Protein AF-A0A6C0LFZ0-F1 (afdb_monomer)

Mean predicted aligned error: 19.9 Å

Secondary structure (DSSP, 8-state):
--HHHHHHHHHHHHHHHHHHHHHHHHHHHHTHHHHTT-TTTGGGHHHH-TT--HHHHHHHHHHHHHHHHHHHHHHHHHHHHHHHHHHHHHHHHHHHHHHHHHHHHHHHHHHHHHHHHHHHHHHHHHHHHHHHHHHHHHHHHHHHHHHHHHHHHHHHHHHHHHHHHHHHHHHHHHHHHHHHHHHHHTTSHHHHHHHHHHHHHHHT-

pLDDT: mean 79.49, std 7.37, range [48.22, 92.75]

Solvent-accessible surface area (backbone atoms only — not comparable to full-atom values): 11151 Å² total; per-residue (Å²): 130,65,66,62,59,51,51,54,50,52,51,51,52,54,51,52,52,48,54,53,49,62,68,47,42,63,59,49,51,76,44,33,90,78,47,52,73,37,79,88,51,28,79,47,32,40,78,65,38,83,90,40,46,35,65,59,45,49,52,51,41,53,51,52,55,48,47,55,55,52,49,55,51,51,50,54,53,50,53,56,50,48,53,52,53,50,55,50,48,65,54,49,50,57,53,51,52,50,52,49,49,55,50,49,53,53,50,49,52,52,50,49,50,53,57,51,51,53,61,53,50,53,60,53,51,55,51,52,51,51,53,52,51,51,53,50,50,53,53,49,49,51,51,54,48,52,53,52,52,54,53,51,52,52,53,51,54,48,51,52,53,51,53,50,50,55,52,48,53,51,52,52,52,53,52,55,54,47,54,55,50,52,64,61,19,73,81,37,78,80,52,42,62,56,52,57,53,54,51,57,61,60,74,75,110

Foldseek 3Di:
DVVVVVVVVVVVVVVVVVVVCVVCLVVCLVVVVVCLLPPVCLCVCCVSDVVDHSVRSNVVNVVVVVCVVVVVVVVVVVVVVVVVVVVVVVVVVVVVVVVVVVVVVVVVVVVCCVVVVVVVVVVVVVVVVVVVVVVVVVVVVVVVVVVVVVVVVVVVVVVVVVVVVVVVVVLVVVVVVLVVQCVVCVVPVVSNVVSVVVVVVSVVD

Structure (mmCIF, N/CA/C/O backbone):
data_AF-A0A6C0LFZ0-F1
#
_entry.id   AF-A0A6C0LFZ0-F1
#
loop_
_atom_site.group_PDB
_atom_site.id
_atom_site.type_symbol
_atom_site.label_atom_id
_atom_site.label_alt_id
_atom_site.label_comp_id
_atom_site.label_asym_id
_atom_site.label_entity_id
_atom_site.label_seq_id
_atom_site.pdbx_PDB_ins_code
_atom_site.Cartn_x
_atom_site.Cartn_y
_atom_site.Cartn_z
_atom_site.occupancy
_atom_site.B_iso_or_equiv
_atom_site.auth_seq_id
_atom_site.auth_comp_id
_atom_site.auth_asym_id
_atom_site.auth_atom_id
_atom_site.pdbx_PDB_model_num
ATOM 1 N N . MET A 1 1 ? 70.108 10.365 -100.003 1.00 57.88 1 MET A N 1
ATOM 2 C CA . MET A 1 1 ? 69.052 9.334 -100.105 1.00 57.88 1 MET A CA 1
ATOM 3 C C . MET A 1 1 ? 68.584 8.717 -98.758 1.00 57.88 1 MET A C 1
ATOM 5 O O . MET A 1 1 ? 68.143 7.580 -98.790 1.00 57.88 1 MET A O 1
ATOM 9 N N . PRO A 1 2 ? 68.577 9.398 -97.585 1.00 66.06 2 PRO A N 1
ATOM 10 C CA . PRO A 1 2 ? 67.958 8.828 -96.369 1.00 66.06 2 PRO A CA 1
ATOM 11 C C . PRO A 1 2 ? 66.456 9.154 -96.224 1.00 66.06 2 PRO A C 1
ATOM 13 O O . PRO A 1 2 ? 65.698 8.365 -95.671 1.00 66.06 2 PRO A O 1
ATOM 16 N N . TYR A 1 3 ? 65.999 10.285 -96.771 1.00 70.75 3 TYR A N 1
ATOM 17 C CA . TYR A 1 3 ? 64.620 10.764 -96.602 1.00 70.75 3 TYR A CA 1
ATOM 18 C C . TYR A 1 3 ? 63.564 9.911 -97.315 1.00 70.75 3 TYR A C 1
ATOM 20 O O . TYR A 1 3 ? 62.445 9.797 -96.827 1.00 70.75 3 TYR A O 1
ATOM 28 N N . ILE A 1 4 ? 63.920 9.271 -98.434 1.00 78.00 4 ILE A N 1
ATOM 29 C CA . ILE A 1 4 ? 63.000 8.391 -99.173 1.00 78.00 4 ILE A CA 1
ATOM 30 C C . ILE A 1 4 ? 62.741 7.113 -98.370 1.00 78.00 4 ILE A C 1
ATOM 32 O O . ILE A 1 4 ? 61.591 6.722 -98.220 1.00 78.00 4 ILE A O 1
ATOM 36 N N . PHE A 1 5 ? 63.786 6.519 -97.783 1.00 78.06 5 PHE A N 1
ATOM 37 C CA . PHE A 1 5 ? 63.669 5.294 -96.987 1.00 78.06 5 PHE A CA 1
ATOM 38 C C . PHE A 1 5 ? 62.879 5.524 -95.689 1.00 78.06 5 PHE A C 1
ATOM 40 O O . PHE A 1 5 ? 62.002 4.736 -95.334 1.00 78.06 5 PHE A O 1
ATOM 47 N N . ILE A 1 6 ? 63.132 6.654 -95.019 1.00 80.81 6 ILE A N 1
ATOM 48 C CA . ILE A 1 6 ? 62.377 7.078 -93.832 1.00 80.81 6 ILE A CA 1
ATOM 49 C C . ILE A 1 6 ? 60.914 7.371 -94.199 1.00 80.81 6 ILE A C 1
ATOM 51 O O . ILE A 1 6 ? 60.009 6.932 -93.494 1.00 80.81 6 ILE A O 1
ATOM 55 N N . GLY A 1 7 ? 60.665 8.047 -95.325 1.00 83.50 7 GLY A N 1
ATOM 56 C CA . GLY A 1 7 ? 59.314 8.339 -95.807 1.00 83.50 7 GLY A CA 1
ATOM 57 C C . GLY A 1 7 ? 58.512 7.079 -96.133 1.00 83.50 7 GLY A C 1
ATOM 58 O O . GLY A 1 7 ? 57.370 6.949 -95.695 1.00 83.50 7 GLY A O 1
ATOM 59 N N . THR A 1 8 ? 59.114 6.108 -96.827 1.00 81.50 8 THR A N 1
ATOM 60 C CA . THR A 1 8 ? 58.457 4.827 -97.131 1.00 81.50 8 THR A CA 1
ATOM 61 C C . THR A 1 8 ? 58.196 3.996 -95.880 1.00 81.50 8 THR A C 1
ATOM 63 O O . THR A 1 8 ? 57.155 3.354 -95.784 1.00 81.50 8 THR A O 1
ATOM 66 N N . PHE A 1 9 ? 59.093 4.038 -94.891 1.00 85.06 9 PHE A N 1
ATOM 67 C CA . PHE A 1 9 ? 58.910 3.330 -93.624 1.00 85.06 9 PHE A CA 1
ATOM 68 C C . PHE A 1 9 ? 57.791 3.945 -92.771 1.00 85.06 9 PHE A C 1
ATOM 70 O O . PHE A 1 9 ? 56.958 3.218 -92.233 1.00 85.06 9 PHE A O 1
ATOM 77 N N . LEU A 1 10 ? 57.711 5.278 -92.702 1.00 85.25 10 LEU A N 1
ATOM 78 C CA . LEU A 1 10 ? 56.623 5.979 -92.013 1.00 85.25 10 LEU A CA 1
ATOM 79 C C . LEU A 1 10 ? 55.270 5.765 -92.705 1.00 85.25 10 LEU A C 1
ATOM 81 O O . LEU A 1 10 ? 54.260 5.568 -92.028 1.00 85.25 10 LEU A O 1
ATOM 85 N N . LEU A 1 11 ? 55.236 5.736 -94.039 1.00 84.75 11 LEU A N 1
ATOM 86 C CA . LEU A 1 11 ? 54.028 5.392 -94.796 1.00 84.75 11 LEU A CA 1
ATOM 87 C C . LEU A 1 11 ? 53.599 3.938 -94.557 1.00 84.75 11 LEU A C 1
ATOM 89 O O . LEU A 1 11 ? 52.419 3.674 -94.338 1.00 84.75 11 LEU A O 1
ATOM 93 N N . ALA A 1 12 ? 54.547 2.998 -94.518 1.00 83.00 12 ALA A N 1
ATOM 94 C CA . ALA A 1 12 ? 54.251 1.605 -94.197 1.00 83.00 12 ALA A CA 1
ATOM 95 C C . ALA A 1 12 ? 53.680 1.469 -92.775 1.00 83.00 12 ALA A C 1
ATOM 97 O O . ALA A 1 12 ? 52.614 0.881 -92.600 1.00 83.00 12 ALA A O 1
ATOM 98 N N . LEU A 1 13 ? 54.315 2.086 -91.773 1.00 84.06 13 LEU A N 1
ATOM 99 C CA . LEU A 1 13 ? 53.830 2.096 -90.389 1.00 84.06 13 LEU A CA 1
ATOM 100 C C . LEU A 1 13 ? 52.424 2.691 -90.272 1.00 84.06 13 LEU A C 1
ATOM 102 O O . LEU A 1 13 ? 51.538 2.061 -89.699 1.00 84.06 13 LEU A O 1
ATOM 106 N N . THR A 1 14 ? 52.196 3.873 -90.844 1.00 80.31 14 THR A N 1
ATOM 107 C CA . THR A 1 14 ? 50.884 4.536 -90.780 1.00 80.31 14 THR A CA 1
ATOM 108 C C . THR A 1 14 ? 49.795 3.724 -91.478 1.00 80.31 14 THR A C 1
ATOM 110 O O . THR A 1 14 ? 48.689 3.632 -90.950 1.00 80.31 14 THR A O 1
ATOM 113 N N . SER A 1 15 ? 50.106 3.058 -92.594 1.00 77.94 15 SER A N 1
ATOM 114 C CA . SER A 1 15 ? 49.152 2.180 -93.280 1.00 77.94 15 SER A CA 1
ATOM 115 C C . SER A 1 15 ? 48.769 0.950 -92.446 1.00 77.94 15 SER A C 1
ATOM 117 O O . SER A 1 15 ? 47.587 0.637 -92.325 1.00 77.94 15 SER A O 1
ATOM 119 N N . VAL A 1 16 ? 49.731 0.294 -91.789 1.00 80.88 16 VAL A N 1
ATOM 120 C CA . VAL A 1 16 ? 49.470 -0.880 -90.937 1.00 80.88 16 VAL A CA 1
ATOM 121 C C . VAL A 1 16 ? 48.633 -0.495 -89.716 1.00 80.88 16 VAL A C 1
ATOM 123 O O . VAL A 1 16 ? 47.652 -1.173 -89.405 1.00 80.88 16 VAL A O 1
ATOM 126 N N . PHE A 1 17 ? 48.961 0.622 -89.060 1.00 78.12 17 PHE A N 1
ATOM 127 C CA . PHE A 1 17 ? 48.157 1.146 -87.954 1.00 78.12 17 PHE A CA 1
ATOM 128 C C . PHE A 1 17 ? 46.741 1.523 -88.397 1.00 78.12 17 PHE A C 1
ATOM 130 O O . PHE A 1 17 ? 45.784 1.227 -87.683 1.00 78.12 17 PHE A O 1
ATOM 137 N N . TYR A 1 18 ? 46.590 2.114 -89.585 1.00 77.19 18 TYR A N 1
ATOM 138 C CA . TYR A 1 18 ? 45.284 2.452 -90.143 1.00 77.19 18 TYR A CA 1
ATOM 139 C C . TYR A 1 18 ? 44.408 1.207 -90.334 1.00 77.19 18 TYR A C 1
ATOM 141 O O . TYR A 1 18 ? 43.283 1.172 -89.838 1.00 77.19 18 TYR A O 1
ATOM 149 N N . PHE A 1 19 ? 44.928 0.148 -90.963 1.00 78.31 19 PHE A N 1
ATOM 150 C CA . PHE A 1 19 ? 44.166 -1.091 -91.155 1.00 78.31 19 PHE A CA 1
ATOM 151 C C . PHE A 1 19 ? 43.834 -1.798 -89.837 1.00 78.31 19 PHE A C 1
ATOM 153 O O . PHE A 1 19 ? 42.723 -2.303 -89.687 1.00 78.31 19 PHE A O 1
ATOM 160 N N . TYR A 1 20 ? 44.748 -1.793 -88.863 1.00 79.38 20 TYR A N 1
ATOM 161 C CA . TYR A 1 20 ? 44.501 -2.378 -87.543 1.00 79.38 20 TYR A CA 1
ATOM 162 C C . TYR A 1 20 ? 43.379 -1.652 -86.785 1.00 79.38 20 TYR A C 1
ATOM 164 O O . TYR A 1 20 ? 42.486 -2.290 -86.223 1.00 79.38 20 TYR A O 1
ATOM 172 N N . ILE A 1 21 ? 43.388 -0.316 -86.807 1.00 73.81 21 ILE A N 1
ATOM 173 C CA . ILE A 1 21 ? 42.350 0.500 -86.171 1.00 73.81 21 ILE A CA 1
ATOM 174 C C . ILE A 1 21 ? 41.005 0.275 -86.859 1.00 73.81 21 ILE A C 1
ATOM 176 O O . ILE A 1 21 ? 40.023 0.015 -86.173 1.00 73.81 21 ILE A O 1
ATOM 180 N N . VAL A 1 22 ? 40.954 0.313 -88.195 1.00 73.50 22 VAL A N 1
ATOM 181 C CA . VAL A 1 22 ? 39.711 0.120 -88.960 1.00 73.50 22 VAL A CA 1
ATOM 182 C C . VAL A 1 22 ? 39.130 -1.284 -88.750 1.00 73.50 22 VAL A C 1
ATOM 184 O O . VAL A 1 22 ? 37.916 -1.415 -88.598 1.00 73.50 22 VAL A O 1
ATOM 187 N N . ALA A 1 23 ? 39.971 -2.319 -88.662 1.00 77.50 23 ALA A N 1
ATOM 188 C CA . ALA A 1 23 ? 39.530 -3.693 -88.414 1.00 77.50 23 ALA A CA 1
ATOM 189 C C . ALA A 1 23 ? 38.908 -3.882 -87.017 1.00 77.50 23 ALA A C 1
ATOM 191 O O . ALA A 1 23 ? 37.893 -4.565 -86.883 1.00 77.50 23 ALA A O 1
ATOM 192 N N . ASN A 1 24 ? 39.468 -3.244 -85.982 1.00 78.62 24 ASN A N 1
ATOM 193 C CA . ASN A 1 24 ? 38.960 -3.351 -84.609 1.00 78.62 24 ASN A CA 1
ATOM 194 C C . ASN A 1 24 ? 37.914 -2.288 -84.240 1.00 78.62 24 ASN A C 1
ATOM 196 O O . ASN A 1 24 ? 37.241 -2.431 -83.214 1.00 78.62 24 ASN A O 1
ATOM 200 N N . LEU A 1 25 ? 37.727 -1.255 -85.068 1.00 78.31 25 LEU A N 1
ATOM 201 C CA . LEU A 1 25 ? 36.810 -0.148 -84.789 1.00 78.31 25 LEU A CA 1
ATOM 202 C C . LEU A 1 25 ? 35.371 -0.632 -84.577 1.00 78.31 25 LEU A C 1
ATOM 204 O O . LEU A 1 25 ? 34.673 -0.123 -83.706 1.00 78.31 25 LEU A O 1
ATOM 208 N N . GLY A 1 26 ? 34.938 -1.638 -85.344 1.00 77.94 26 GLY A N 1
ATOM 209 C CA . GLY A 1 26 ? 33.594 -2.209 -85.229 1.00 77.94 26 GLY A CA 1
ATOM 210 C C . GLY A 1 26 ? 33.326 -2.828 -83.854 1.00 77.94 26 GLY A C 1
ATOM 211 O O . GLY A 1 26 ? 32.261 -2.615 -83.281 1.00 77.94 26 GLY A O 1
ATOM 212 N N . ASN A 1 27 ? 34.306 -3.533 -83.280 1.00 82.38 27 ASN A N 1
ATOM 213 C CA . ASN A 1 27 ? 34.183 -4.119 -81.942 1.00 82.38 27 ASN A CA 1
ATOM 214 C C . ASN A 1 27 ? 34.172 -3.028 -80.859 1.00 82.38 27 ASN A C 1
ATOM 216 O O . ASN A 1 27 ? 33.307 -3.025 -79.983 1.00 82.38 27 ASN A O 1
ATOM 220 N N . ILE A 1 28 ? 35.075 -2.050 -80.976 1.00 82.31 28 ILE A N 1
ATOM 221 C CA . ILE A 1 28 ? 35.181 -0.934 -80.027 1.00 82.31 28 ILE A CA 1
ATOM 222 C C . ILE A 1 28 ? 33.905 -0.086 -80.030 1.00 82.31 28 ILE A C 1
ATOM 224 O O . ILE A 1 28 ? 33.435 0.303 -78.964 1.00 82.31 28 ILE A O 1
ATOM 228 N N . LYS A 1 29 ? 33.311 0.158 -81.202 1.00 81.12 29 LYS A N 1
ATOM 229 C CA . LYS A 1 29 ? 32.055 0.903 -81.336 1.00 81.12 29 LYS A CA 1
ATOM 230 C C . LYS A 1 29 ? 30.873 0.158 -80.712 1.00 81.12 29 LYS A C 1
ATOM 232 O O . LYS A 1 29 ? 30.071 0.770 -80.014 1.00 81.12 29 LYS A O 1
ATOM 237 N N . ASN A 1 30 ? 30.792 -1.159 -80.908 1.00 84.00 30 ASN A N 1
ATOM 238 C CA . ASN A 1 30 ? 29.727 -1.981 -80.326 1.00 84.00 30 ASN A CA 1
ATOM 239 C C . ASN A 1 30 ? 29.828 -2.079 -78.793 1.00 84.00 30 ASN A C 1
ATOM 241 O O . ASN A 1 30 ? 28.805 -2.127 -78.117 1.00 84.00 30 ASN A O 1
ATOM 245 N N . ASN A 1 31 ? 31.047 -2.058 -78.243 1.00 85.69 31 ASN A N 1
ATOM 246 C CA . ASN A 1 31 ? 31.318 -2.141 -76.803 1.00 85.69 31 ASN A CA 1
ATOM 247 C C . ASN A 1 31 ? 31.862 -0.822 -76.225 1.00 85.69 31 ASN A C 1
ATOM 249 O O . ASN A 1 31 ? 32.683 -0.820 -75.302 1.00 85.69 31 ASN A O 1
ATOM 253 N N . TRP A 1 32 ? 31.415 0.318 -76.761 1.00 82.62 32 TRP A N 1
ATOM 254 C CA . TRP A 1 32 ? 31.985 1.622 -76.411 1.00 82.62 32 TRP A CA 1
ATOM 255 C C . TRP A 1 32 ? 31.838 1.956 -74.921 1.00 82.62 32 TRP A C 1
ATOM 257 O O . TRP A 1 32 ? 32.755 2.497 -74.308 1.00 82.62 32 TRP A O 1
ATOM 267 N N . SER A 1 33 ? 30.738 1.540 -74.288 1.00 82.31 33 SER A N 1
ATOM 268 C CA . SER A 1 33 ? 30.491 1.739 -72.853 1.00 82.31 33 SER A CA 1
ATOM 269 C C . SER A 1 33 ? 31.572 1.140 -71.942 1.00 82.31 33 SER A C 1
ATOM 271 O O . SER A 1 33 ? 31.825 1.692 -70.868 1.00 82.31 33 SER A O 1
ATOM 273 N N . LEU A 1 34 ? 32.223 0.054 -72.371 1.00 83.56 34 LEU A N 1
ATOM 274 C CA . LEU A 1 34 ? 33.298 -0.616 -71.638 1.00 83.56 34 LEU A CA 1
ATOM 275 C C . LEU A 1 34 ? 34.660 0.048 -71.889 1.00 83.56 34 LEU A C 1
ATOM 277 O O . LEU A 1 34 ? 35.488 0.141 -70.986 1.00 83.56 34 LEU A O 1
ATOM 281 N N . HIS A 1 35 ? 34.894 0.530 -73.110 1.00 83.50 35 HIS A N 1
ATOM 282 C CA . HIS A 1 35 ? 36.193 1.060 -73.536 1.00 83.50 35 HIS A CA 1
ATOM 283 C C . HIS A 1 35 ? 36.316 2.588 -73.460 1.00 83.50 35 HIS A C 1
ATOM 285 O O . HIS A 1 35 ? 37.422 3.108 -73.594 1.00 83.50 35 HIS A O 1
ATOM 291 N N . ARG A 1 36 ? 35.226 3.309 -73.176 1.00 80.75 36 ARG A N 1
ATOM 292 C CA . ARG A 1 36 ? 35.177 4.781 -73.109 1.00 80.75 36 ARG A CA 1
ATOM 293 C C . ARG A 1 36 ? 36.158 5.421 -72.124 1.00 80.75 36 ARG A C 1
ATOM 295 O O . ARG A 1 36 ? 36.583 6.548 -72.357 1.00 80.75 36 ARG A O 1
ATOM 302 N N . CYS A 1 37 ? 36.527 4.719 -71.049 1.00 83.44 37 CYS A N 1
ATOM 303 C CA . CYS A 1 37 ? 37.480 5.211 -70.048 1.00 83.44 37 CYS A CA 1
ATOM 304 C C . CYS A 1 37 ? 38.911 4.687 -70.256 1.00 83.44 37 CYS A C 1
ATOM 306 O O . CYS A 1 37 ? 39.771 4.902 -69.407 1.00 83.44 37 CYS A O 1
ATOM 308 N N . ASN A 1 38 ? 39.190 4.013 -71.378 1.00 84.19 38 ASN A N 1
ATOM 309 C CA . ASN A 1 38 ? 40.544 3.606 -71.736 1.00 84.19 38 ASN A CA 1
ATOM 310 C C . ASN A 1 38 ? 41.306 4.801 -72.355 1.00 84.19 38 ASN A C 1
ATOM 312 O O . ASN A 1 38 ? 40.857 5.335 -73.376 1.00 84.19 38 ASN A O 1
ATOM 316 N N . PRO A 1 39 ? 42.467 5.203 -71.803 1.00 80.38 39 PRO A N 1
ATOM 317 C CA . PRO A 1 39 ? 43.213 6.383 -72.253 1.00 80.38 39 PRO A CA 1
ATOM 318 C C . PRO A 1 39 ? 43.668 6.321 -73.718 1.00 80.38 39 PRO A C 1
ATOM 320 O O . PRO A 1 39 ? 43.877 7.365 -74.327 1.00 80.38 39 PRO A O 1
ATOM 323 N N . ILE A 1 40 ? 43.791 5.124 -74.307 1.00 81.56 40 ILE A N 1
ATOM 324 C CA . ILE A 1 40 ? 44.239 4.949 -75.699 1.00 81.56 40 ILE A CA 1
ATOM 325 C C . ILE A 1 40 ? 43.172 5.419 -76.703 1.00 81.56 40 ILE A C 1
ATOM 327 O O . ILE A 1 40 ? 43.505 5.991 -77.738 1.00 81.56 40 ILE A O 1
ATOM 331 N N . TYR A 1 41 ? 41.889 5.204 -76.401 1.00 81.56 41 TYR A N 1
ATOM 332 C CA . TYR A 1 41 ? 40.780 5.484 -77.327 1.00 81.56 41 TYR A CA 1
ATOM 333 C C . TYR A 1 41 ? 40.011 6.761 -76.979 1.00 81.56 41 TYR A C 1
ATOM 335 O O . TYR A 1 41 ? 39.268 7.289 -77.803 1.00 81.56 41 TYR A O 1
ATOM 343 N N . MET A 1 42 ? 40.209 7.281 -75.770 1.00 81.62 42 MET A N 1
ATOM 344 C CA . MET A 1 42 ? 39.520 8.454 -75.242 1.00 81.62 42 MET A CA 1
ATOM 345 C C . MET A 1 42 ? 39.715 9.740 -76.074 1.00 81.62 42 MET A C 1
ATOM 347 O O . MET A 1 42 ? 38.710 10.409 -76.323 1.00 81.62 42 MET A O 1
ATOM 351 N N . PRO A 1 43 ? 40.919 10.082 -76.588 1.00 82.19 43 PRO A N 1
ATOM 352 C CA . PRO A 1 43 ? 41.091 11.254 -77.457 1.00 82.19 43 PRO A CA 1
ATOM 353 C C . PRO A 1 43 ? 40.317 11.145 -78.779 1.00 82.19 43 PRO A C 1
ATOM 355 O O . PRO A 1 43 ? 39.977 12.154 -79.391 1.00 82.19 43 PRO A O 1
ATOM 358 N N . PHE A 1 44 ? 40.010 9.916 -79.200 1.00 82.31 44 PHE A N 1
ATOM 359 C CA . PHE A 1 44 ? 39.304 9.601 -80.439 1.00 82.31 44 PHE A CA 1
ATOM 360 C C . PHE A 1 44 ? 37.818 9.292 -80.213 1.00 82.31 44 PHE A C 1
ATOM 362 O O . PHE A 1 44 ? 37.152 8.802 -81.124 1.00 82.31 44 PHE A O 1
ATOM 369 N N . ALA A 1 45 ? 37.272 9.602 -79.030 1.00 82.19 45 ALA A N 1
ATOM 370 C CA . ALA A 1 45 ? 35.869 9.355 -78.690 1.00 82.19 45 ALA A CA 1
ATOM 371 C C . ALA A 1 45 ? 34.899 9.920 -79.740 1.00 82.19 45 ALA A C 1
ATOM 373 O O . ALA A 1 45 ? 33.987 9.219 -80.162 1.00 82.19 45 ALA A O 1
ATOM 374 N N . SER A 1 46 ? 35.174 11.128 -80.241 1.00 82.50 46 SER A N 1
ATOM 375 C CA . SER A 1 46 ? 34.354 11.799 -81.260 1.00 82.50 46 SER A CA 1
ATOM 376 C C . SER A 1 46 ? 34.354 11.105 -82.630 1.00 82.50 46 SER A C 1
ATOM 378 O O . SER A 1 46 ? 33.438 11.308 -83.422 1.00 82.50 46 SER A O 1
ATOM 380 N N . TRP A 1 47 ? 35.359 10.275 -82.926 1.00 80.31 47 TRP A N 1
ATOM 381 C CA . TRP A 1 47 ? 35.408 9.467 -84.152 1.00 80.31 47 TRP A CA 1
ATOM 382 C C . TRP A 1 47 ? 34.712 8.114 -84.002 1.00 80.31 47 TRP A C 1
ATOM 384 O O . TRP A 1 47 ? 34.271 7.535 -84.994 1.00 80.31 47 TRP A O 1
ATOM 394 N N . ILE A 1 48 ? 34.624 7.599 -82.777 1.00 83.25 48 ILE A N 1
ATOM 395 C CA . ILE A 1 48 ? 34.004 6.305 -82.477 1.00 83.25 48 ILE A CA 1
ATOM 396 C C . ILE A 1 48 ? 32.493 6.483 -82.286 1.00 83.25 48 ILE A C 1
ATOM 398 O O . ILE A 1 48 ? 31.699 5.730 -82.861 1.00 83.25 48 ILE A O 1
ATOM 402 N N . ASP A 1 49 ? 32.106 7.516 -81.538 1.00 80.25 49 ASP A N 1
ATOM 403 C CA . ASP A 1 49 ? 30.726 7.909 -81.287 1.00 80.25 49 ASP A CA 1
ATOM 404 C C . ASP A 1 49 ? 30.520 9.396 -81.646 1.00 80.25 49 ASP A C 1
ATOM 406 O O . ASP A 1 49 ? 31.014 10.279 -80.943 1.00 80.25 49 ASP A O 1
ATOM 410 N N . PRO A 1 50 ? 29.774 9.701 -82.726 1.00 78.44 50 PRO A N 1
ATOM 411 C CA . PRO A 1 50 ? 29.496 11.076 -83.139 1.00 78.44 50 PRO A CA 1
ATOM 412 C C . PRO A 1 50 ? 28.685 11.883 -82.120 1.00 78.44 50 PRO A C 1
ATOM 414 O O . PRO A 1 50 ? 28.593 13.102 -82.251 1.00 78.44 50 PRO A O 1
ATOM 417 N N . SER A 1 51 ? 28.051 11.222 -81.146 1.00 79.00 51 SER A N 1
ATOM 418 C CA . SER A 1 51 ? 27.226 11.880 -80.131 1.00 79.00 51 SER A CA 1
ATOM 419 C C . SER A 1 51 ? 28.031 12.466 -78.965 1.00 79.00 51 SER A C 1
ATOM 421 O O . SER A 1 51 ? 27.485 13.229 -78.169 1.00 79.00 51 SER A O 1
ATOM 423 N N . GLU A 1 52 ? 29.330 12.162 -78.878 1.00 79.88 52 GLU A N 1
ATOM 424 C CA . GLU A 1 52 ? 30.189 12.542 -77.759 1.00 79.88 52 GLU A CA 1
ATOM 425 C C . GLU A 1 52 ? 31.442 13.290 -78.229 1.00 79.88 52 GLU A C 1
ATOM 427 O O . GLU A 1 52 ? 32.091 12.929 -79.210 1.00 79.88 52 GLU A O 1
ATOM 432 N N . THR A 1 53 ? 31.839 14.328 -77.496 1.00 84.69 53 THR A N 1
ATOM 433 C CA . THR A 1 53 ? 33.139 14.984 -77.697 1.00 84.69 53 THR A CA 1
ATOM 434 C C . THR A 1 53 ? 34.208 14.315 -76.830 1.00 84.69 53 THR A C 1
ATOM 436 O O . THR A 1 53 ? 33.903 13.712 -75.798 1.00 84.69 53 THR A O 1
ATOM 439 N N . ALA A 1 54 ? 35.483 14.430 -77.219 1.00 81.50 54 ALA A N 1
ATOM 440 C CA . ALA A 1 54 ? 36.594 13.891 -76.426 1.00 81.50 54 ALA A CA 1
ATOM 441 C C . ALA A 1 54 ? 36.601 14.443 -74.986 1.00 81.50 54 ALA A C 1
ATOM 443 O O . ALA A 1 54 ? 36.790 13.684 -74.036 1.00 81.50 54 ALA A O 1
ATOM 444 N N . ASP A 1 55 ? 36.305 15.736 -74.824 1.00 84.31 55 ASP A N 1
ATOM 445 C CA . ASP A 1 55 ? 36.197 16.391 -73.515 1.00 84.31 55 ASP A CA 1
ATOM 446 C C . ASP A 1 55 ? 34.960 15.927 -72.724 1.00 84.31 55 ASP A C 1
ATOM 448 O O . ASP A 1 55 ? 35.060 15.568 -71.550 1.00 84.31 55 ASP A O 1
ATOM 452 N N . GLY A 1 56 ? 33.796 15.822 -73.378 1.00 83.81 56 GLY A N 1
ATOM 453 C CA . GLY A 1 56 ? 32.568 15.344 -72.736 1.00 83.81 56 GLY A CA 1
ATOM 454 C C . GLY A 1 56 ? 32.690 13.907 -72.220 1.00 83.81 56 GLY A C 1
ATOM 455 O O . GLY A 1 56 ? 32.243 13.594 -71.112 1.00 83.81 56 GLY A O 1
ATOM 456 N N . ASN A 1 57 ? 33.362 13.037 -72.977 1.00 85.06 57 ASN A N 1
ATOM 457 C CA . ASN A 1 57 ? 33.636 11.666 -72.557 1.00 85.06 57 ASN A CA 1
ATOM 458 C C . ASN A 1 57 ? 34.665 11.599 -71.410 1.00 85.06 57 ASN A C 1
ATOM 460 O O . ASN A 1 57 ? 34.481 10.827 -70.466 1.00 85.06 57 ASN A O 1
ATOM 464 N N . PHE A 1 58 ? 35.703 12.444 -71.436 1.00 84.81 58 PHE A N 1
ATOM 465 C CA . PHE A 1 58 ? 36.668 12.554 -70.338 1.00 84.81 58 PHE A CA 1
ATOM 466 C C . PHE A 1 58 ? 35.985 12.959 -69.025 1.00 84.81 58 PHE A C 1
ATOM 468 O O . PHE A 1 58 ? 36.144 12.277 -68.010 1.00 84.81 58 PHE A O 1
ATOM 475 N N . GLN A 1 59 ? 35.143 13.996 -69.050 1.00 84.75 59 GLN A N 1
ATOM 476 C CA . GLN A 1 59 ? 34.389 14.436 -67.873 1.00 84.75 59 GLN A CA 1
ATOM 477 C C . GLN A 1 59 ? 33.447 13.345 -67.347 1.00 84.75 59 GLN A C 1
ATOM 479 O O . GLN A 1 59 ? 33.348 13.141 -66.138 1.00 84.75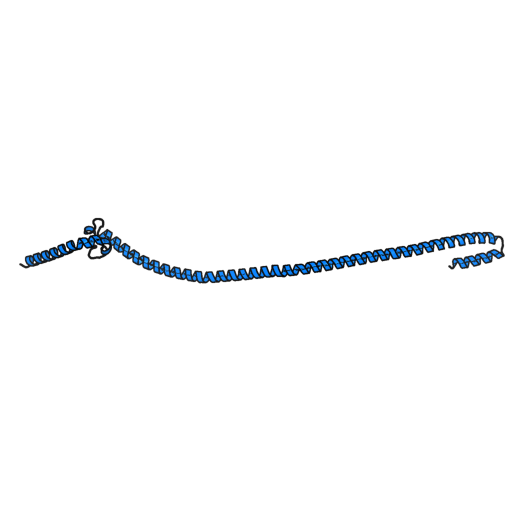 59 GLN A O 1
ATOM 484 N N . LYS A 1 60 ? 32.786 12.588 -68.232 1.00 84.81 60 LYS A N 1
ATOM 485 C CA . LYS A 1 60 ? 31.939 11.447 -67.840 1.00 84.81 60 LYS A CA 1
ATOM 486 C C . LYS A 1 60 ? 32.735 10.358 -67.120 1.00 84.81 60 LYS A C 1
ATOM 488 O O . LYS A 1 60 ? 32.273 9.868 -66.092 1.00 84.81 60 LYS A O 1
ATOM 493 N N . CYS A 1 61 ? 33.923 10.009 -67.607 1.00 83.75 61 CYS A N 1
ATOM 494 C CA . CYS A 1 61 ? 34.790 9.027 -66.951 1.00 83.75 61 CYS A CA 1
ATOM 495 C C . CYS A 1 61 ? 35.333 9.526 -65.607 1.00 83.75 61 CYS A C 1
ATOM 497 O O . CYS A 1 61 ? 35.293 8.786 -64.625 1.00 83.75 61 CYS A O 1
ATOM 499 N N . MET A 1 62 ? 35.742 10.794 -65.526 1.00 82.88 62 MET A N 1
ATOM 500 C CA . MET A 1 62 ? 36.163 11.417 -64.267 1.00 82.88 62 MET A CA 1
ATOM 501 C C . MET A 1 62 ? 35.034 11.442 -63.232 1.00 82.88 62 MET A C 1
ATOM 503 O O . MET A 1 62 ? 35.257 11.132 -62.064 1.00 82.88 62 MET A O 1
ATOM 507 N N . ASN A 1 63 ? 33.803 11.729 -63.658 1.00 82.94 63 ASN A N 1
ATOM 508 C CA . ASN A 1 63 ? 32.630 11.702 -62.785 1.00 82.94 63 ASN A CA 1
ATOM 509 C C . ASN A 1 63 ? 32.272 10.284 -62.314 1.00 82.94 63 ASN A C 1
ATOM 511 O O . ASN A 1 63 ? 31.804 10.124 -61.191 1.00 82.94 63 ASN A O 1
ATOM 515 N N . LEU A 1 64 ? 32.480 9.254 -63.141 1.00 82.75 64 LEU A N 1
ATOM 516 C CA . LEU A 1 64 ? 32.278 7.857 -62.738 1.00 82.75 64 LEU A CA 1
ATOM 517 C C . LEU A 1 64 ? 33.306 7.427 -61.686 1.00 82.75 64 LEU A C 1
ATOM 519 O O . LEU A 1 64 ? 32.916 6.914 -60.645 1.00 82.75 64 LEU A O 1
ATOM 523 N N . MET A 1 65 ? 34.587 7.739 -61.894 1.00 77.62 65 MET A N 1
ATOM 524 C CA . MET A 1 65 ? 35.629 7.485 -60.890 1.00 77.62 65 MET A CA 1
ATOM 525 C C . MET A 1 65 ? 35.400 8.285 -59.598 1.00 77.62 65 MET A C 1
ATOM 527 O O . MET A 1 65 ? 35.611 7.778 -58.498 1.00 77.62 65 MET A O 1
ATOM 531 N N . GLY A 1 66 ? 34.917 9.525 -59.716 1.00 74.94 66 GLY A N 1
ATOM 532 C CA . GLY A 1 66 ? 34.540 10.354 -58.572 1.00 74.94 66 GLY A CA 1
ATOM 533 C C . GLY A 1 66 ? 33.374 9.772 -57.769 1.00 74.94 66 GLY A C 1
ATOM 534 O O . GLY A 1 66 ? 33.385 9.847 -56.542 1.00 74.94 66 GLY A O 1
ATOM 535 N N . LYS A 1 67 ? 32.393 9.144 -58.431 1.00 76.50 67 LYS A N 1
ATOM 536 C CA . LYS A 1 67 ? 31.286 8.451 -57.754 1.00 76.50 67 LYS A CA 1
ATOM 537 C C . LYS A 1 67 ? 31.767 7.259 -56.940 1.00 76.50 67 LYS A C 1
ATOM 539 O O . LYS A 1 67 ? 31.308 7.112 -55.815 1.00 76.50 67 LYS A O 1
ATOM 544 N N . ASP A 1 68 ? 32.701 6.467 -57.454 1.00 74.75 68 ASP A N 1
ATOM 545 C CA . ASP A 1 68 ? 33.231 5.310 -56.722 1.00 74.75 68 ASP A CA 1
ATOM 546 C C . ASP A 1 68 ? 34.017 5.744 -55.474 1.00 74.75 68 ASP A C 1
ATOM 548 O O . ASP A 1 68 ? 33.866 5.160 -54.399 1.00 74.75 68 ASP A O 1
ATOM 552 N N . LEU A 1 69 ? 34.788 6.833 -55.580 1.00 71.19 69 LEU A N 1
ATOM 553 C CA . LEU A 1 69 ? 35.505 7.414 -54.443 1.00 71.19 69 LEU A CA 1
ATOM 554 C C . LEU A 1 69 ? 34.544 7.945 -53.371 1.00 71.19 69 LEU A C 1
ATOM 556 O O . LEU A 1 69 ? 34.714 7.666 -52.184 1.00 71.19 69 LEU A O 1
ATOM 560 N N . VAL A 1 70 ? 33.523 8.701 -53.781 1.00 73.31 70 VAL A N 1
ATOM 561 C CA . VAL A 1 70 ? 32.522 9.250 -52.857 1.00 73.31 70 VAL A CA 1
ATOM 562 C C . VAL A 1 70 ? 31.678 8.132 -52.245 1.00 73.31 70 VAL A C 1
ATOM 564 O O . VAL A 1 70 ? 31.456 8.167 -51.040 1.00 73.31 70 VAL A O 1
ATOM 567 N N . SER A 1 71 ? 31.289 7.119 -53.026 1.00 71.44 71 SER A N 1
ATOM 568 C CA . SER A 1 71 ? 30.544 5.945 -52.550 1.00 71.44 71 SER A CA 1
ATOM 569 C C . SER A 1 71 ? 31.322 5.196 -51.473 1.00 71.44 71 SER A C 1
ATOM 571 O O . SER A 1 71 ? 30.782 4.907 -50.408 1.00 71.44 71 SER A O 1
ATOM 573 N N . SER A 1 72 ? 32.615 4.949 -51.699 1.00 72.19 72 SER A N 1
ATOM 574 C CA . SER A 1 72 ? 33.463 4.260 -50.723 1.00 72.19 72 SER A CA 1
ATOM 575 C C . SER A 1 72 ? 33.602 5.044 -49.413 1.00 72.19 72 SER A C 1
ATOM 577 O O . SER A 1 72 ? 33.607 4.449 -48.334 1.00 72.19 72 SER A O 1
ATOM 579 N N . MET A 1 73 ? 33.664 6.376 -49.483 1.00 68.56 73 MET A N 1
ATOM 580 C CA . MET A 1 73 ? 33.675 7.222 -48.289 1.00 68.56 73 MET A CA 1
ATOM 581 C C . MET A 1 73 ? 32.319 7.207 -47.576 1.00 68.56 73 MET A C 1
ATOM 583 O O . MET A 1 73 ? 32.274 7.039 -46.358 1.00 68.56 73 MET A O 1
ATOM 587 N N . THR A 1 74 ? 31.205 7.339 -48.301 1.00 72.75 74 THR A N 1
ATOM 588 C CA . THR A 1 74 ? 29.862 7.318 -47.702 1.00 72.75 74 THR A CA 1
ATOM 589 C C . THR A 1 74 ? 29.523 5.977 -47.067 1.00 72.75 74 THR A C 1
ATOM 591 O O . THR A 1 74 ? 28.879 5.967 -46.022 1.00 72.75 74 THR A O 1
ATOM 594 N N . ASP A 1 75 ? 30.004 4.866 -47.626 1.00 75.69 75 ASP A N 1
ATOM 595 C CA . ASP A 1 75 ? 29.822 3.532 -47.048 1.00 75.69 75 ASP A CA 1
ATOM 596 C C . ASP A 1 75 ? 30.604 3.380 -45.740 1.00 75.69 75 ASP A C 1
ATOM 598 O O . ASP A 1 75 ? 30.074 2.870 -44.751 1.00 75.69 75 ASP A O 1
ATOM 602 N N . LEU A 1 76 ? 31.837 3.900 -45.690 1.00 73.75 76 LEU A N 1
ATOM 603 C CA . LEU A 1 76 ? 32.634 3.923 -44.464 1.00 73.75 76 LEU A CA 1
ATOM 604 C C . LEU A 1 76 ? 31.942 4.752 -43.371 1.00 73.75 76 LEU A C 1
ATOM 606 O O . LEU A 1 76 ? 31.821 4.296 -42.235 1.00 73.75 76 LEU A O 1
ATOM 610 N N . PHE A 1 77 ? 31.438 5.942 -43.705 1.00 70.25 77 PHE A N 1
ATOM 611 C CA . PHE A 1 77 ? 30.682 6.771 -42.760 1.00 70.25 77 PHE A CA 1
ATOM 612 C C . PHE A 1 77 ? 29.358 6.118 -42.339 1.00 70.25 77 PHE A C 1
ATOM 614 O O . PHE A 1 77 ? 29.013 6.145 -41.158 1.00 70.25 77 PHE A O 1
ATOM 621 N N . GLY A 1 78 ? 28.643 5.484 -43.269 1.00 74.06 78 GLY A N 1
ATOM 622 C CA . GLY A 1 78 ? 27.405 4.757 -42.997 1.00 74.06 78 GLY A CA 1
ATOM 623 C C . GLY A 1 78 ? 27.614 3.593 -42.030 1.00 74.06 78 GLY A C 1
ATOM 624 O O . GLY A 1 78 ? 26.841 3.440 -41.084 1.00 74.06 78 GLY A O 1
ATOM 625 N N . ALA A 1 79 ? 28.696 2.829 -42.197 1.00 76.75 79 ALA A N 1
ATOM 626 C CA . ALA A 1 79 ? 29.057 1.731 -41.302 1.00 76.75 79 ALA A CA 1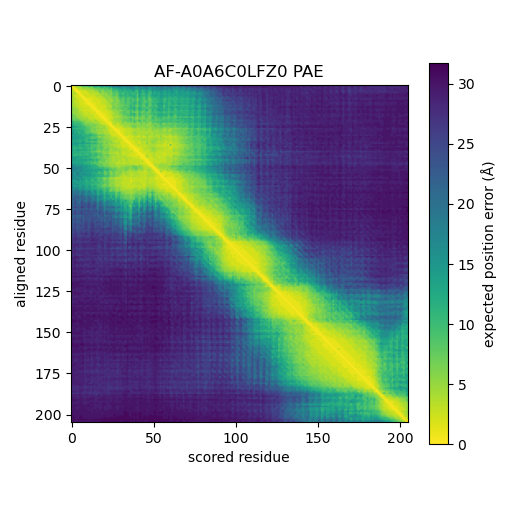
ATOM 627 C C . ALA A 1 79 ? 29.379 2.218 -39.878 1.00 76.75 79 ALA A C 1
ATOM 629 O O . ALA A 1 79 ? 28.915 1.630 -38.903 1.00 76.75 79 ALA A O 1
ATOM 630 N N . GLN A 1 80 ? 30.113 3.326 -39.740 1.00 75.50 80 GLN A N 1
ATOM 631 C CA . GLN A 1 80 ? 30.415 3.910 -38.425 1.00 75.50 80 GLN A CA 1
ATOM 632 C C . GLN A 1 80 ? 29.153 4.437 -37.730 1.00 75.50 80 GLN A C 1
ATOM 634 O O . GLN A 1 80 ? 28.954 4.222 -36.534 1.00 75.50 80 GLN A O 1
ATOM 639 N N . ILE A 1 81 ? 28.256 5.080 -38.481 1.00 76.69 81 ILE A N 1
ATOM 640 C CA . ILE A 1 81 ? 26.968 5.550 -37.961 1.00 76.69 81 ILE A CA 1
ATOM 641 C C . ILE A 1 81 ? 26.094 4.364 -37.529 1.00 76.69 81 ILE A C 1
ATOM 643 O O . ILE A 1 81 ? 25.490 4.415 -36.457 1.00 76.69 81 ILE A O 1
ATOM 647 N N . ALA A 1 82 ? 26.068 3.273 -38.298 1.00 76.69 82 ALA A N 1
ATOM 648 C CA . ALA A 1 82 ? 25.324 2.064 -37.947 1.00 76.69 82 ALA A CA 1
ATOM 649 C C . ALA A 1 82 ? 25.791 1.458 -36.611 1.00 76.69 82 ALA A C 1
ATOM 651 O O . ALA A 1 82 ? 24.953 1.143 -35.766 1.00 76.69 82 ALA A O 1
ATOM 652 N N . LEU A 1 83 ? 27.105 1.392 -36.367 1.00 76.94 83 LEU A N 1
ATOM 653 C CA . LEU A 1 83 ? 27.671 0.914 -35.096 1.00 76.94 83 LEU A CA 1
ATOM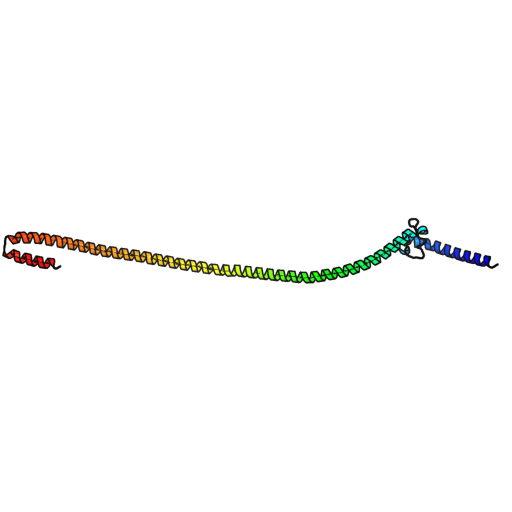 654 C C . LEU A 1 83 ? 27.271 1.794 -33.900 1.00 76.94 83 LEU A C 1
ATOM 656 O O . LEU A 1 83 ? 26.997 1.287 -32.807 1.00 76.94 83 LEU A O 1
ATOM 660 N N . ILE A 1 84 ? 27.187 3.113 -34.096 1.00 71.31 84 ILE A N 1
ATOM 661 C CA . ILE A 1 84 ? 26.712 4.050 -33.066 1.00 71.31 84 ILE A CA 1
ATOM 662 C C . ILE A 1 84 ? 25.228 3.804 -32.760 1.00 71.31 84 ILE A C 1
ATOM 664 O O . ILE A 1 84 ? 24.842 3.743 -31.591 1.00 71.31 84 ILE A O 1
ATOM 668 N N . PHE A 1 85 ? 24.392 3.618 -33.785 1.00 73.44 85 PHE A N 1
ATOM 669 C CA . PHE A 1 85 ? 22.968 3.320 -33.602 1.00 73.44 85 PHE A CA 1
ATOM 670 C C . PHE A 1 85 ? 22.726 1.955 -32.948 1.00 73.44 85 PHE A C 1
ATOM 672 O O . PHE A 1 85 ? 21.837 1.835 -32.103 1.00 73.44 85 PHE A O 1
ATOM 679 N N . GLU A 1 86 ? 23.524 0.943 -33.280 1.00 77.94 86 GLU A N 1
ATOM 680 C CA . GLU A 1 86 ? 23.466 -0.375 -32.648 1.00 77.94 86 GLU A CA 1
ATOM 681 C C . GLU A 1 86 ? 23.850 -0.301 -31.163 1.00 77.94 86 GLU A C 1
ATOM 683 O O . GLU A 1 86 ? 23.141 -0.831 -30.305 1.00 77.94 86 GLU A O 1
ATOM 688 N N . SER A 1 87 ? 24.900 0.456 -30.840 1.00 70.94 87 SER A N 1
ATOM 689 C CA . SER A 1 87 ? 25.321 0.717 -29.458 1.00 70.94 87 SER A CA 1
ATOM 690 C C . SER A 1 87 ? 24.267 1.501 -28.669 1.00 70.94 87 SER A C 1
ATOM 692 O O . SER A 1 87 ? 24.014 1.229 -27.498 1.00 70.94 87 SER A O 1
ATOM 694 N N . LEU A 1 88 ? 23.586 2.455 -29.306 1.00 66.38 88 LEU A N 1
ATOM 695 C CA . LEU A 1 88 ? 22.501 3.198 -28.669 1.00 66.38 88 LEU A CA 1
ATOM 696 C C . LEU A 1 88 ? 21.262 2.312 -28.449 1.00 66.38 88 LEU A C 1
ATOM 698 O O . LEU A 1 88 ? 20.625 2.373 -27.397 1.00 66.38 88 LEU A O 1
ATOM 702 N N . SER A 1 89 ? 20.939 1.442 -29.407 1.00 71.81 89 SER A N 1
ATOM 703 C CA . SER A 1 89 ? 19.867 0.442 -29.308 1.00 71.81 89 SER A CA 1
ATOM 704 C C . SER A 1 89 ? 20.114 -0.558 -28.173 1.00 71.81 89 SER A C 1
ATOM 706 O O . SER A 1 89 ? 19.207 -0.838 -27.378 1.00 71.81 89 SER A O 1
ATOM 708 N N . SER A 1 90 ? 21.353 -1.041 -28.037 1.00 71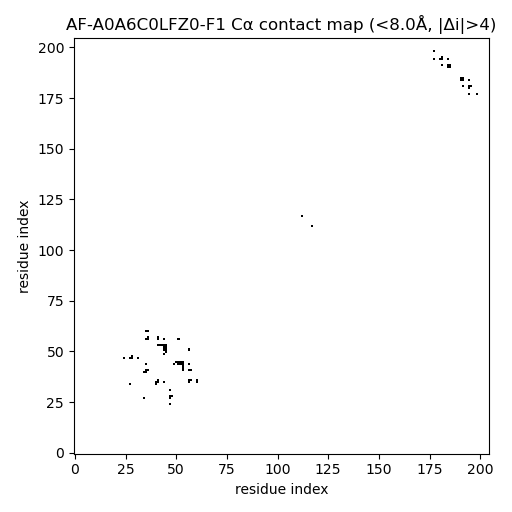.81 90 SER A N 1
ATOM 709 C CA . SER A 1 90 ? 21.749 -1.981 -26.985 1.00 71.81 90 SER A CA 1
ATOM 710 C C . SER A 1 90 ? 21.682 -1.373 -25.580 1.00 71.81 90 SER A C 1
ATOM 712 O O . SER A 1 90 ? 21.483 -2.114 -24.624 1.00 71.81 90 SER A O 1
ATOM 714 N N . ILE A 1 91 ? 21.738 -0.041 -25.447 1.00 67.38 91 ILE A N 1
ATOM 715 C CA . ILE A 1 91 ? 21.512 0.697 -24.189 1.00 67.38 91 ILE A CA 1
ATOM 716 C C . ILE A 1 91 ? 20.015 0.973 -23.951 1.00 67.38 91 ILE A C 1
ATOM 718 O O . ILE A 1 91 ? 19.519 0.888 -22.823 1.00 67.38 91 ILE A O 1
ATOM 722 N N . LEU A 1 92 ? 19.252 1.286 -25.000 1.00 70.44 92 LEU A N 1
ATOM 723 C CA . LEU A 1 92 ? 17.825 1.607 -24.883 1.00 70.44 92 LEU A CA 1
ATOM 724 C C . LEU A 1 92 ? 16.958 0.383 -24.552 1.00 70.44 92 LEU A C 1
ATOM 726 O O . LEU A 1 92 ? 15.964 0.511 -23.830 1.00 70.44 92 LEU A O 1
ATOM 730 N N . ASN A 1 93 ? 17.320 -0.801 -25.046 1.00 76.19 93 ASN A N 1
ATOM 731 C CA . ASN A 1 93 ? 16.615 -2.050 -24.746 1.00 76.19 93 ASN A CA 1
ATOM 732 C C . ASN A 1 93 ? 16.624 -2.437 -23.254 1.00 76.19 93 ASN A C 1
ATOM 734 O O . ASN A 1 93 ? 15.537 -2.639 -22.702 1.00 76.19 93 ASN A O 1
ATOM 738 N N . PRO A 1 94 ? 17.772 -2.491 -22.554 1.00 74.56 94 PRO A N 1
ATOM 739 C CA . PRO A 1 94 ? 17.796 -2.783 -21.126 1.00 74.56 94 PRO A CA 1
ATOM 740 C C . PRO A 1 94 ? 17.080 -1.705 -20.310 1.00 74.56 94 PRO A C 1
ATOM 742 O O . PRO A 1 94 ? 16.423 -2.039 -19.328 1.00 74.56 94 PRO A O 1
ATOM 745 N N . LEU A 1 95 ? 17.086 -0.437 -20.741 1.00 76.12 95 LEU A N 1
ATOM 746 C CA . LEU A 1 95 ? 16.332 0.623 -20.064 1.00 76.12 95 LEU A CA 1
ATOM 747 C C . LEU A 1 95 ? 14.807 0.425 -20.175 1.00 76.12 95 LEU A C 1
ATOM 749 O O . LEU A 1 95 ? 14.077 0.638 -19.204 1.00 76.12 95 LEU A O 1
ATOM 753 N N . LYS A 1 96 ? 14.307 -0.019 -21.337 1.00 78.88 96 LYS A N 1
ATOM 754 C CA . LYS A 1 96 ? 12.896 -0.412 -21.513 1.00 78.88 96 LYS A CA 1
ATOM 755 C C . LYS A 1 96 ? 12.547 -1.633 -20.665 1.00 78.88 96 LYS A C 1
ATOM 757 O O . LYS A 1 96 ? 11.485 -1.655 -20.046 1.00 78.88 96 LYS A O 1
ATOM 762 N N . LEU A 1 97 ? 13.443 -2.615 -20.596 1.00 77.25 97 LEU A N 1
ATOM 763 C CA . LEU A 1 97 ? 13.255 -3.829 -19.804 1.00 77.25 97 LEU A CA 1
ATOM 764 C C . LEU A 1 97 ? 13.212 -3.509 -18.301 1.00 77.25 97 LEU A C 1
ATOM 766 O O . LEU A 1 97 ? 12.292 -3.946 -17.614 1.00 77.25 97 LEU A O 1
ATOM 770 N N . PHE A 1 98 ? 14.101 -2.636 -17.817 1.00 75.56 98 PHE A N 1
ATOM 771 C CA . PHE A 1 98 ? 14.068 -2.100 -16.453 1.00 75.56 98 PHE A CA 1
ATOM 772 C C . PHE A 1 98 ? 12.769 -1.347 -16.158 1.00 75.56 98 PHE A C 1
ATOM 774 O O . PHE A 1 98 ? 12.124 -1.599 -15.141 1.00 75.56 98 PHE A O 1
ATOM 781 N N . ARG A 1 99 ? 12.331 -0.457 -17.058 1.00 84.12 99 ARG A N 1
ATOM 782 C CA . ARG A 1 99 ? 11.052 0.259 -16.907 1.00 84.12 99 ARG A CA 1
ATOM 783 C C . ARG A 1 99 ? 9.859 -0.696 -16.856 1.00 84.12 99 ARG A C 1
ATOM 785 O O . ARG A 1 99 ? 8.961 -0.506 -16.034 1.00 84.12 99 ARG A O 1
ATOM 792 N N . ASN A 1 100 ? 9.854 -1.741 -17.681 1.00 86.00 100 ASN A N 1
ATOM 793 C CA . ASN A 1 100 ? 8.814 -2.768 -17.664 1.00 86.00 100 ASN A CA 1
ATOM 794 C C . ASN A 1 100 ? 8.840 -3.596 -16.376 1.00 86.00 100 ASN A C 1
ATOM 796 O O . ASN A 1 100 ? 7.778 -3.892 -15.828 1.00 86.00 100 ASN A O 1
ATOM 800 N N . LEU A 1 101 ? 10.022 -3.914 -15.852 1.00 80.75 101 LEU A N 1
ATOM 801 C CA . LEU A 1 101 ? 10.181 -4.636 -14.592 1.00 80.75 101 LEU A CA 1
ATOM 802 C C . LEU A 1 101 ? 9.646 -3.807 -13.414 1.00 80.75 101 LEU A C 1
ATOM 804 O O . LEU A 1 101 ? 8.795 -4.288 -12.670 1.00 80.75 101 LEU A O 1
ATOM 808 N N . PHE A 1 102 ? 10.014 -2.525 -13.319 1.00 84.38 102 PHE A N 1
ATOM 809 C CA . PHE A 1 102 ? 9.447 -1.596 -12.330 1.00 84.38 102 PHE A CA 1
ATOM 810 C C . PHE A 1 102 ? 7.927 -1.439 -12.467 1.00 84.38 102 PHE A C 1
ATOM 812 O O . PHE A 1 102 ? 7.207 -1.423 -11.467 1.00 84.38 102 PHE A O 1
ATOM 819 N N . THR A 1 103 ? 7.414 -1.366 -13.697 1.00 91.06 103 THR A N 1
ATOM 820 C CA . THR A 1 103 ? 5.967 -1.291 -13.953 1.00 91.06 103 THR A CA 1
ATOM 821 C C . THR A 1 103 ? 5.255 -2.566 -13.502 1.00 91.06 103 THR A C 1
ATOM 823 O O . THR A 1 103 ? 4.178 -2.496 -12.911 1.00 91.06 103 THR A O 1
ATOM 826 N N . THR A 1 104 ? 5.862 -3.728 -13.738 1.00 88.81 104 THR A N 1
ATOM 827 C CA . THR A 1 104 ? 5.327 -5.035 -13.336 1.00 88.81 104 THR A CA 1
ATOM 828 C C . THR A 1 104 ? 5.320 -5.182 -11.818 1.00 88.81 104 THR A C 1
ATOM 830 O O . THR A 1 104 ? 4.284 -5.529 -11.255 1.00 88.81 104 THR A O 1
ATOM 833 N N . ILE A 1 105 ? 6.412 -4.815 -11.138 1.00 87.25 105 ILE A N 1
ATOM 834 C CA . ILE A 1 105 ? 6.487 -4.788 -9.668 1.00 87.25 105 ILE A CA 1
ATOM 835 C C . ILE A 1 105 ? 5.417 -3.856 -9.094 1.00 87.25 105 ILE A C 1
ATOM 837 O O . ILE A 1 105 ? 4.679 -4.242 -8.190 1.00 87.25 105 ILE A O 1
ATOM 841 N N . ARG A 1 106 ? 5.267 -2.645 -9.644 1.00 86.88 106 ARG A N 1
ATOM 842 C CA . ARG A 1 106 ? 4.247 -1.691 -9.185 1.00 86.88 106 ARG A CA 1
ATOM 843 C C . ARG A 1 106 ? 2.831 -2.246 -9.346 1.00 86.88 106 ARG A C 1
ATOM 845 O O . ARG A 1 106 ? 2.024 -2.122 -8.427 1.00 86.88 106 ARG A O 1
ATOM 852 N N . LYS A 1 107 ? 2.526 -2.867 -10.489 1.00 89.00 107 LYS A N 1
ATOM 853 C CA . LYS A 1 107 ? 1.230 -3.520 -10.728 1.00 89.00 107 LYS A CA 1
ATOM 854 C C . LYS A 1 107 ? 0.993 -4.675 -9.756 1.00 89.00 107 LYS A C 1
ATOM 856 O O . LYS A 1 107 ? -0.105 -4.780 -9.222 1.00 89.00 107 LYS A O 1
ATOM 861 N N . PHE A 1 108 ? 2.013 -5.487 -9.486 1.00 87.75 108 PHE A N 1
ATOM 862 C CA . PHE A 1 108 ? 1.939 -6.576 -8.516 1.00 87.75 108 PHE A CA 1
ATOM 863 C C . PHE A 1 108 ? 1.644 -6.063 -7.102 1.00 87.75 108 PHE A C 1
ATOM 865 O O . PHE A 1 108 ? 0.716 -6.552 -6.467 1.00 87.75 108 PHE A O 1
ATOM 872 N N . ILE A 1 109 ? 2.353 -5.027 -6.637 1.00 85.81 109 ILE A N 1
ATOM 873 C CA . ILE A 1 109 ? 2.112 -4.408 -5.323 1.00 85.81 109 ILE A CA 1
ATOM 874 C C . ILE A 1 109 ? 0.680 -3.870 -5.228 1.00 85.81 109 ILE A C 1
ATOM 876 O O . ILE A 1 109 ? -0.001 -4.113 -4.237 1.00 85.81 109 ILE A O 1
ATOM 880 N N . LEU A 1 110 ? 0.191 -3.171 -6.256 1.00 85.75 110 LEU A N 1
ATOM 881 C CA . LEU A 1 110 ? -1.182 -2.655 -6.270 1.00 85.75 110 LEU A CA 1
ATOM 882 C C . LEU A 1 110 ? -2.224 -3.782 -6.263 1.00 85.75 110 LEU A C 1
ATOM 884 O O . LEU A 1 110 ? -3.209 -3.702 -5.531 1.00 85.75 110 LEU A O 1
ATOM 888 N N . ALA A 1 111 ? -2.003 -4.845 -7.037 1.00 84.44 111 ALA A N 1
ATOM 889 C CA . ALA A 1 111 ? -2.888 -6.006 -7.071 1.00 84.44 111 ALA A CA 1
ATOM 890 C C . ALA A 1 111 ? -2.893 -6.769 -5.735 1.00 84.44 111 ALA A C 1
ATOM 892 O O . ALA A 1 111 ? -3.954 -7.173 -5.254 1.00 84.44 111 ALA A O 1
ATOM 893 N N . PHE A 1 112 ? -1.730 -6.925 -5.103 1.00 81.94 112 PHE A N 1
ATOM 894 C CA . PHE A 1 112 ? -1.592 -7.548 -3.790 1.00 81.94 112 PHE A CA 1
ATOM 895 C C . PHE A 1 112 ? -2.291 -6.726 -2.702 1.00 81.94 112 PHE A C 1
ATOM 897 O O . PHE A 1 112 ? -3.088 -7.265 -1.941 1.00 81.94 112 PHE A O 1
ATOM 904 N N . THR A 1 113 ? -2.060 -5.414 -2.673 1.00 78.25 113 THR A N 1
ATOM 905 C CA . THR A 1 113 ? -2.709 -4.476 -1.747 1.00 78.25 113 THR A CA 1
ATOM 906 C C . THR A 1 113 ? -4.227 -4.513 -1.911 1.00 78.25 113 THR A C 1
ATOM 908 O O . THR A 1 113 ? -4.934 -4.722 -0.930 1.00 78.25 113 THR A O 1
ATOM 911 N N . ASN A 1 114 ? -4.745 -4.414 -3.139 1.00 78.50 114 ASN A N 1
ATOM 912 C CA . ASN A 1 114 ? -6.188 -4.456 -3.383 1.00 78.50 114 ASN A CA 1
ATOM 913 C C . ASN A 1 114 ? -6.804 -5.802 -2.995 1.00 78.50 114 ASN A C 1
ATOM 915 O O . ASN A 1 114 ? -7.822 -5.824 -2.313 1.00 78.50 114 ASN A O 1
ATOM 919 N N . SER A 1 115 ? -6.194 -6.921 -3.389 1.00 78.00 115 SER A N 1
ATOM 920 C CA . SER A 1 115 ? -6.759 -8.246 -3.112 1.00 78.00 115 SER A CA 1
ATOM 921 C C . SER A 1 115 ? -6.670 -8.638 -1.636 1.00 78.00 115 SER A C 1
ATOM 923 O O . SER A 1 115 ? -7.620 -9.217 -1.114 1.00 78.00 115 SER A O 1
ATOM 925 N N . THR A 1 116 ? -5.581 -8.306 -0.943 1.00 71.94 116 THR A N 1
ATOM 926 C CA . THR A 1 116 ? -5.374 -8.684 0.461 1.00 71.94 116 THR A CA 1
ATOM 927 C C . THR A 1 116 ? -6.106 -7.744 1.417 1.00 71.94 116 THR A C 1
ATOM 929 O O . THR A 1 116 ? -6.799 -8.222 2.313 1.00 71.94 116 THR A O 1
ATOM 932 N N . LEU A 1 117 ? -6.046 -6.419 1.217 1.00 68.00 117 LEU A N 1
ATOM 933 C CA . LEU A 1 117 ? -6.755 -5.473 2.093 1.00 68.00 117 LEU A CA 1
ATOM 934 C C . LEU A 1 117 ? -8.271 -5.508 1.886 1.00 68.00 117 LEU A C 1
ATOM 936 O O . LEU A 1 117 ? -9.002 -5.405 2.870 1.00 68.00 117 LEU A O 1
ATOM 940 N N . GLN A 1 118 ? -8.776 -5.719 0.660 1.00 71.25 118 GLN A N 1
ATOM 941 C CA . GLN A 1 118 ? -10.223 -5.928 0.481 1.00 71.25 118 GLN A CA 1
ATOM 942 C C . GLN A 1 118 ? -10.694 -7.206 1.172 1.00 71.25 118 GLN A C 1
ATOM 944 O O . GLN A 1 118 ? -11.733 -7.193 1.833 1.00 71.25 118 GLN A O 1
ATOM 949 N N . LYS A 1 119 ? -9.921 -8.296 1.078 1.00 71.38 119 LYS A N 1
ATOM 950 C CA . LYS A 1 119 ? -10.242 -9.549 1.775 1.00 71.38 119 LYS A CA 1
ATOM 951 C C . LYS A 1 119 ? -10.133 -9.429 3.297 1.00 71.38 119 LYS A C 1
ATOM 953 O O . LYS A 1 119 ? -10.856 -10.138 3.982 1.00 71.38 119 LYS A O 1
ATOM 958 N N . ALA A 1 120 ? -9.298 -8.534 3.826 1.00 62.56 120 ALA A N 1
ATOM 959 C CA . ALA A 1 120 ? -9.198 -8.263 5.263 1.00 62.56 120 ALA A CA 1
ATOM 960 C C . ALA A 1 120 ? -10.326 -7.352 5.791 1.00 62.56 120 ALA A C 1
ATOM 962 O O . ALA A 1 120 ? -10.814 -7.554 6.904 1.00 62.56 120 ALA A O 1
ATOM 963 N N . ASN A 1 121 ? -10.795 -6.387 4.993 1.00 66.25 121 ASN A N 1
ATOM 964 C CA . ASN A 1 121 ? -11.876 -5.479 5.396 1.00 66.25 121 ASN A CA 1
ATOM 965 C C . ASN A 1 121 ? -13.245 -6.169 5.502 1.00 66.25 121 ASN A C 1
ATOM 967 O O . ASN A 1 121 ? -14.049 -5.797 6.357 1.00 66.25 121 ASN A O 1
ATOM 971 N N . GLY A 1 122 ? -13.505 -7.194 4.685 1.00 75.19 122 GLY A N 1
ATOM 972 C CA . GLY A 1 122 ? -14.733 -7.994 4.757 1.00 75.19 122 GLY A CA 1
ATOM 973 C C . GLY A 1 122 ? -15.018 -8.560 6.160 1.00 75.19 122 GLY A C 1
ATOM 974 O O . GLY A 1 122 ? -16.003 -8.154 6.782 1.00 75.19 122 GLY A O 1
ATOM 975 N N . PRO A 1 123 ? -14.162 -9.442 6.709 1.00 74.38 123 PRO A N 1
ATOM 976 C CA . PRO A 1 123 ? -14.366 -10.034 8.030 1.00 74.38 123 PRO A CA 1
ATOM 977 C C . PRO A 1 123 ? -14.314 -9.004 9.166 1.00 74.38 123 PRO A C 1
ATOM 979 O O . PRO A 1 123 ? -15.070 -9.137 10.125 1.00 74.38 123 PRO A O 1
ATOM 982 N N . MET A 1 124 ? -13.505 -7.942 9.047 1.00 71.50 124 MET A N 1
ATOM 983 C CA . MET A 1 124 ? -13.469 -6.865 10.046 1.00 71.50 124 MET A CA 1
ATOM 984 C C . MET A 1 124 ? -14.812 -6.122 10.132 1.00 71.50 124 MET A C 1
ATOM 986 O O . MET A 1 124 ? -15.302 -5.849 11.227 1.00 71.50 124 MET A O 1
ATOM 990 N N . SER A 1 125 ? -15.453 -5.848 8.990 1.00 78.62 125 SER A N 1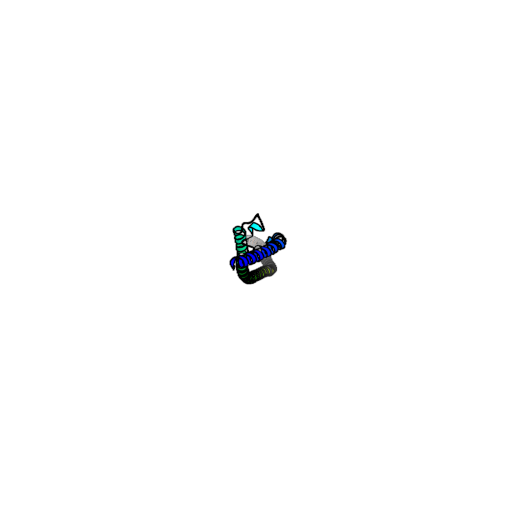
ATOM 991 C CA . SER A 1 125 ? -16.774 -5.206 8.954 1.00 78.62 125 SER A CA 1
ATOM 992 C C . SER A 1 125 ? -17.883 -6.102 9.518 1.00 78.62 125 SER A C 1
ATOM 994 O O . SER A 1 125 ? -18.731 -5.630 10.276 1.00 78.62 125 SER A O 1
ATOM 996 N N . ALA A 1 126 ? -17.839 -7.407 9.227 1.00 79.56 126 ALA A N 1
ATOM 997 C CA . ALA A 1 126 ? -18.781 -8.383 9.769 1.00 79.56 126 ALA A CA 1
ATOM 998 C C . ALA A 1 126 ? -18.633 -8.532 11.294 1.00 79.56 126 ALA A C 1
ATOM 1000 O O . ALA A 1 126 ? -19.630 -8.578 12.015 1.00 79.56 126 ALA A O 1
ATOM 1001 N N . PHE A 1 127 ? -17.398 -8.540 11.800 1.00 78.75 127 PHE A N 1
ATOM 1002 C CA . PHE A 1 127 ? -17.117 -8.581 13.233 1.00 78.75 127 PHE A CA 1
ATOM 1003 C C . PHE A 1 127 ? -17.572 -7.302 13.951 1.00 78.75 127 PHE A C 1
ATOM 1005 O O . PHE A 1 127 ? -18.226 -7.377 14.992 1.00 78.75 127 PHE A O 1
ATOM 1012 N N . ALA A 1 128 ? -17.301 -6.128 13.370 1.00 81.31 128 ALA A N 1
ATOM 1013 C CA . ALA A 1 128 ? -17.780 -4.852 13.898 1.00 81.31 128 ALA A CA 1
ATOM 1014 C C . ALA A 1 128 ? -19.318 -4.795 13.946 1.00 81.31 128 ALA A C 1
ATOM 1016 O O . ALA A 1 128 ? -19.885 -4.377 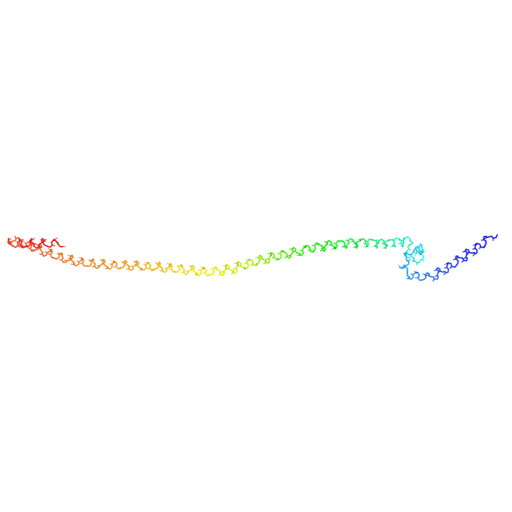14.955 1.00 81.31 128 ALA A O 1
ATOM 1017 N N . TYR A 1 129 ? -20.001 -5.281 12.903 1.00 86.38 129 TYR A N 1
ATOM 1018 C CA . TYR A 1 129 ? -21.463 -5.392 12.882 1.00 86.38 129 TYR A CA 1
ATOM 1019 C C . TYR A 1 129 ? -21.989 -6.285 14.015 1.00 86.38 129 TYR A C 1
ATOM 1021 O O . TYR A 1 129 ? -22.939 -5.917 14.709 1.00 86.38 129 TYR A O 1
ATOM 1029 N N . LEU A 1 130 ? -21.346 -7.432 14.247 1.00 86.19 130 LEU A N 1
ATOM 1030 C CA . LEU A 1 130 ? -21.730 -8.366 15.305 1.00 86.19 130 LEU A CA 1
ATOM 1031 C C . LEU A 1 130 ? -21.539 -7.742 16.700 1.00 86.19 130 LEU A C 1
ATOM 1033 O O . LEU A 1 130 ? -22.434 -7.836 17.539 1.00 86.19 130 LEU A O 1
ATOM 1037 N N . MET A 1 131 ? -20.443 -7.009 16.920 1.00 84.00 131 MET A N 1
ATOM 1038 C CA . MET A 1 131 ? -20.210 -6.242 18.152 1.00 84.00 131 MET A CA 1
ATOM 1039 C C . MET A 1 131 ? -21.274 -5.168 18.395 1.00 84.00 131 MET A C 1
ATOM 1041 O O . MET A 1 131 ? -21.818 -5.080 19.496 1.00 84.00 131 MET A O 1
ATOM 1045 N N . VAL A 1 132 ? -21.631 -4.391 17.369 1.00 91.19 132 VAL A N 1
ATOM 1046 C CA . VAL A 1 132 ? -22.711 -3.395 17.469 1.00 91.19 132 VAL A CA 1
ATOM 1047 C C . VAL A 1 132 ? -24.040 -4.073 17.804 1.00 91.19 132 VAL A C 1
ATOM 1049 O O . VAL A 1 132 ? -24.802 -3.569 18.630 1.00 91.19 132 VAL A O 1
ATOM 1052 N N . LYS A 1 133 ? -24.314 -5.247 17.225 1.00 90.56 133 LYS A N 1
ATOM 1053 C CA . LYS A 1 133 ? -25.552 -5.979 17.502 1.00 90.56 133 LYS A CA 1
ATOM 1054 C C . LYS A 1 133 ? -25.615 -6.509 18.934 1.00 90.56 133 LYS A C 1
ATOM 1056 O O . LYS A 1 133 ? -26.671 -6.416 19.554 1.00 90.56 133 LYS A O 1
ATOM 1061 N N . ILE A 1 134 ? -24.502 -6.997 19.481 1.00 86.81 134 ILE A N 1
ATOM 1062 C CA . ILE A 1 134 ? -24.411 -7.392 20.895 1.00 86.81 134 ILE A CA 1
ATOM 1063 C C . ILE A 1 134 ? -24.654 -6.183 21.807 1.00 86.81 134 ILE A C 1
ATOM 1065 O O . ILE A 1 134 ? -25.417 -6.289 22.765 1.00 86.81 134 ILE A O 1
ATOM 1069 N N . GLN A 1 135 ? -24.080 -5.017 21.497 1.00 86.19 135 GLN A N 1
ATOM 1070 C CA . GLN A 1 135 ? -24.319 -3.795 22.274 1.00 86.19 135 GLN A CA 1
ATOM 1071 C C . GLN A 1 135 ? -25.790 -3.347 22.233 1.00 86.19 135 GLN A C 1
ATOM 1073 O O . GLN A 1 135 ? -26.331 -2.946 23.264 1.00 86.19 135 GLN A O 1
ATOM 1078 N N . ASP A 1 136 ? -26.454 -3.444 21.077 1.00 89.69 136 ASP A N 1
ATOM 1079 C CA . ASP A 1 136 ? -27.892 -3.161 20.935 1.00 89.69 136 ASP A CA 1
ATOM 1080 C C . ASP A 1 136 ? -28.740 -4.119 21.789 1.00 89.69 136 ASP A C 1
ATOM 1082 O O . ASP A 1 136 ? -29.658 -3.689 22.488 1.00 89.69 136 ASP A O 1
ATOM 1086 N N . LEU A 1 137 ? -28.395 -5.410 21.812 1.00 87.38 137 LEU A N 1
ATOM 1087 C CA . LEU A 1 137 ? -29.064 -6.396 22.666 1.00 87.38 137 LEU A CA 1
ATOM 1088 C C . LEU A 1 137 ? -28.861 -6.104 24.157 1.00 87.38 137 LEU A C 1
ATOM 1090 O O . LEU A 1 137 ? -29.831 -6.134 24.911 1.00 87.38 137 LEU A O 1
ATOM 1094 N N . LEU A 1 138 ? -27.642 -5.761 24.582 1.00 81.88 138 LEU A N 1
ATOM 1095 C CA . LEU A 1 138 ? -27.361 -5.399 25.974 1.00 81.88 138 LEU A CA 1
ATOM 1096 C C . LEU A 1 138 ? -28.121 -4.135 26.396 1.00 81.88 138 LEU A C 1
ATOM 1098 O O . LEU A 1 138 ? -28.692 -4.110 27.483 1.00 81.88 138 LEU A O 1
ATOM 1102 N N . ARG A 1 139 ? -28.197 -3.116 25.530 1.00 83.50 139 ARG A N 1
ATOM 1103 C CA . ARG A 1 139 ? -28.989 -1.898 25.779 1.00 83.50 139 ARG A CA 1
ATOM 1104 C C . ARG A 1 139 ? -30.488 -2.175 25.867 1.00 83.50 139 ARG A C 1
ATOM 1106 O O . ARG A 1 139 ? -31.171 -1.588 26.701 1.00 83.50 139 ARG A O 1
ATOM 1113 N N . LYS A 1 140 ? -31.010 -3.074 25.031 1.00 83.25 140 LYS A N 1
ATOM 1114 C CA . LYS A 1 140 ? -32.413 -3.504 25.104 1.00 83.25 140 LYS A CA 1
ATOM 1115 C C . LYS A 1 140 ? -32.695 -4.292 26.377 1.00 83.25 140 LYS A C 1
ATOM 1117 O O . LYS A 1 140 ? -33.717 -4.049 27.006 1.00 83.25 140 LYS A O 1
ATOM 1122 N N . MET A 1 141 ? -31.775 -5.166 26.780 1.00 79.50 141 MET A N 1
ATOM 1123 C CA . MET A 1 141 ? -31.894 -5.975 27.992 1.00 79.50 141 MET A CA 1
ATOM 1124 C C . MET A 1 141 ? -31.870 -5.119 29.262 1.00 79.50 141 MET A C 1
ATOM 1126 O O . MET A 1 141 ? -32.702 -5.318 30.148 1.00 79.50 141 MET A O 1
ATOM 1130 N N . THR A 1 142 ? -30.966 -4.137 29.351 1.00 81.44 142 THR A N 1
ATOM 1131 C CA . THR A 1 142 ? -30.968 -3.189 30.473 1.00 81.44 142 THR A CA 1
ATOM 1132 C C . THR A 1 142 ? -32.239 -2.344 30.461 1.00 81.44 142 THR A C 1
ATOM 1134 O O . THR A 1 142 ? -32.893 -2.237 31.494 1.00 81.44 142 THR A O 1
ATOM 1137 N N . GLY A 1 143 ? -32.664 -1.844 29.295 1.00 81.44 143 GLY A N 1
ATOM 1138 C CA . GLY A 1 143 ? -33.923 -1.111 29.139 1.00 81.44 143 GLY A CA 1
ATOM 1139 C C . GLY A 1 143 ? -35.152 -1.892 29.623 1.00 81.44 143 GLY A C 1
ATOM 1140 O O . GLY A 1 143 ? -35.924 -1.379 30.430 1.00 81.44 143 GLY A O 1
ATOM 1141 N N . SER A 1 144 ? -35.313 -3.153 29.207 1.00 82.75 144 SER A N 1
ATOM 1142 C CA . SER A 1 144 ? -36.421 -4.009 29.660 1.00 82.75 144 SER A CA 1
ATOM 1143 C C . SER A 1 144 ? -36.333 -4.368 31.146 1.00 82.75 144 SER A C 1
ATOM 1145 O O . SER A 1 144 ? -37.362 -4.482 31.815 1.00 82.75 144 SER A O 1
ATOM 1147 N N . GLY A 1 145 ? -35.116 -4.521 31.677 1.00 79.50 145 GLY A N 1
ATOM 1148 C CA . GLY A 1 145 ? -34.881 -4.797 33.094 1.00 79.50 145 GLY A CA 1
ATOM 1149 C C . GLY A 1 145 ? -35.309 -3.635 33.988 1.00 79.50 145 GLY A C 1
ATOM 1150 O O . GLY A 1 145 ? -36.032 -3.848 34.960 1.00 79.50 145 GLY A O 1
ATOM 1151 N N . TYR A 1 146 ? -34.950 -2.401 33.617 1.00 81.62 146 TYR A N 1
ATOM 1152 C CA . TYR A 1 146 ? -35.391 -1.200 34.330 1.00 81.62 146 TYR A CA 1
ATOM 1153 C C . TYR A 1 146 ? -36.912 -1.066 34.324 1.00 81.62 146 TYR A C 1
ATOM 1155 O O . TYR A 1 146 ? -37.505 -0.861 35.380 1.00 81.62 146 TYR A O 1
ATOM 1163 N N . ILE A 1 147 ? -37.553 -1.240 33.165 1.00 78.31 147 ILE A N 1
ATOM 1164 C CA . ILE A 1 147 ? -39.015 -1.157 33.051 1.00 78.31 147 ILE A CA 1
ATOM 1165 C C . ILE A 1 147 ? -39.680 -2.177 33.986 1.00 78.31 147 ILE A C 1
ATOM 1167 O O . ILE A 1 147 ? -40.565 -1.817 34.758 1.00 78.31 147 ILE A O 1
ATOM 1171 N N . THR A 1 148 ? -39.204 -3.424 33.992 1.00 77.44 148 THR A N 1
ATOM 1172 C CA . THR A 1 148 ? -39.754 -4.486 34.852 1.00 77.44 148 THR A CA 1
ATOM 1173 C C . THR A 1 148 ? -39.561 -4.183 36.342 1.00 77.44 148 THR A C 1
ATOM 1175 O O . THR A 1 148 ? -40.483 -4.382 37.130 1.00 77.44 148 THR A O 1
ATOM 1178 N N . ALA A 1 149 ? -38.403 -3.644 36.736 1.00 82.06 149 ALA A N 1
ATOM 1179 C CA . ALA A 1 149 ? -38.138 -3.249 38.119 1.00 82.06 149 ALA A CA 1
ATOM 1180 C C . ALA A 1 149 ? -39.054 -2.103 38.584 1.00 82.06 149 ALA A C 1
ATOM 1182 O O . ALA A 1 149 ? -39.629 -2.176 39.669 1.00 82.06 149 ALA A O 1
ATOM 1183 N N . PHE A 1 150 ? -39.253 -1.076 37.750 1.00 84.88 150 PHE A N 1
ATOM 1184 C CA . PHE A 1 150 ? -40.159 0.034 38.059 1.00 84.88 150 PHE A CA 1
ATOM 1185 C C . PHE A 1 150 ? -41.627 -0.402 38.124 1.00 84.88 150 PHE A C 1
ATOM 1187 O O . PHE A 1 150 ? -42.352 0.043 39.015 1.00 84.88 150 PHE A O 1
ATOM 1194 N N . PHE A 1 151 ? -42.066 -1.303 37.240 1.00 81.75 151 PHE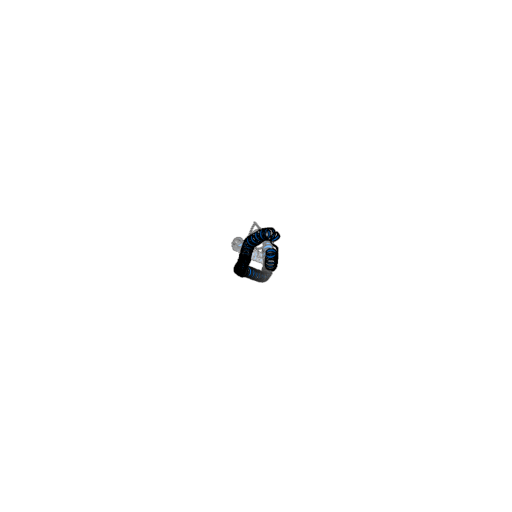 A N 1
ATOM 1195 C CA . PHE A 1 151 ? -43.400 -1.901 37.334 1.00 81.75 151 PHE A CA 1
ATOM 1196 C C . PHE A 1 151 ? -43.561 -2.728 38.615 1.00 81.75 151 PHE A C 1
ATOM 1198 O O . PHE A 1 151 ? -44.583 -2.604 39.284 1.00 81.75 151 PHE A O 1
ATOM 1205 N N . GLY A 1 152 ? -42.547 -3.506 39.006 1.00 84.25 152 GLY A N 1
ATOM 1206 C CA . GLY A 1 152 ? -42.556 -4.267 40.257 1.00 84.25 152 GLY A CA 1
ATOM 1207 C C . GLY A 1 152 ? -42.689 -3.378 41.494 1.00 84.25 152 GLY A C 1
ATOM 1208 O O . GLY A 1 152 ? -43.558 -3.616 42.330 1.00 84.25 152 GLY A O 1
ATOM 1209 N N . LEU A 1 153 ? -41.893 -2.307 41.581 1.00 87.12 153 LEU A N 1
ATOM 1210 C CA . LEU A 1 153 ? -41.984 -1.339 42.681 1.00 87.12 153 LEU A CA 1
ATOM 1211 C C . LEU A 1 153 ? -43.347 -0.642 42.720 1.00 87.12 153 LEU A C 1
ATOM 1213 O O . LEU A 1 153 ? -43.928 -0.492 43.790 1.00 87.12 153 LEU A O 1
ATOM 1217 N N . SER A 1 154 ? -43.893 -0.286 41.556 1.00 86.69 154 SER A N 1
ATOM 1218 C CA . SER A 1 154 ? -45.209 0.354 41.452 1.00 86.69 154 SER A CA 1
ATOM 1219 C C . SER A 1 154 ? -46.337 -0.555 41.958 1.00 86.69 154 SER A C 1
ATOM 1221 O O . SER A 1 154 ? -47.253 -0.083 42.628 1.00 86.69 154 SER A O 1
ATOM 1223 N N . VAL A 1 155 ? -46.258 -1.866 41.698 1.00 88.44 155 VAL A N 1
ATOM 1224 C CA . VAL A 1 155 ? -47.207 -2.861 42.229 1.00 88.44 155 VAL A CA 1
ATOM 1225 C C . VAL A 1 155 ? -47.081 -2.995 43.748 1.00 88.44 155 VAL A C 1
ATOM 1227 O O . VAL A 1 155 ? -48.098 -3.045 44.436 1.00 88.44 155 VAL A O 1
ATOM 1230 N N . VAL A 1 156 ? -45.860 -3.006 44.292 1.00 92.19 156 VAL A N 1
ATOM 1231 C CA . VAL A 1 156 ? -45.645 -3.072 45.749 1.00 92.19 156 VAL A CA 1
ATOM 1232 C C . VAL A 1 156 ? -46.202 -1.827 46.443 1.00 92.19 156 VAL A C 1
ATOM 1234 O O . VAL A 1 156 ? -46.990 -1.957 47.377 1.00 92.19 156 VAL A O 1
ATOM 1237 N N . SER A 1 157 ? -45.890 -0.627 45.943 1.00 90.69 157 SER A N 1
ATOM 1238 C CA . SER A 1 157 ? -46.425 0.624 46.497 1.00 90.69 157 SER A CA 1
ATOM 1239 C C . SER A 1 157 ? -47.952 0.709 46.395 1.00 90.69 157 SER A C 1
ATOM 1241 O O . SER A 1 157 ? -48.600 1.268 47.279 1.00 90.69 157 SER A O 1
ATOM 1243 N N . PHE A 1 158 ? -48.549 0.123 45.353 1.00 92.50 158 PHE A N 1
ATOM 1244 C CA . PHE A 1 158 ? -50.003 0.012 45.238 1.00 92.50 158 PHE A CA 1
ATOM 1245 C C . PHE A 1 158 ? -50.604 -0.879 46.337 1.00 92.50 158 PHE A C 1
ATOM 1247 O O . PHE A 1 158 ? -51.609 -0.505 46.941 1.00 92.50 158 PHE A O 1
ATOM 1254 N N . ILE A 1 159 ? -49.980 -2.023 46.638 1.00 92.75 159 ILE A N 1
ATOM 1255 C CA . ILE A 1 159 ? -50.433 -2.933 47.702 1.00 92.75 159 ILE A CA 1
ATOM 1256 C C . ILE A 1 159 ? -50.327 -2.261 49.077 1.00 92.75 159 ILE A C 1
ATOM 1258 O O . ILE A 1 159 ? -51.276 -2.319 49.857 1.00 92.75 159 ILE A O 1
ATOM 1262 N N . GLU A 1 160 ? -49.217 -1.582 49.369 1.00 90.44 160 GLU A N 1
ATOM 1263 C CA . GLU A 1 160 ? -49.043 -0.847 50.630 1.00 90.44 160 GLU A CA 1
ATOM 1264 C C . GLU A 1 160 ? -50.076 0.275 50.785 1.00 90.44 160 GLU A C 1
ATOM 1266 O O . GLU A 1 160 ? -50.700 0.406 51.840 1.00 90.44 160 GLU A O 1
ATOM 1271 N N . GLY A 1 161 ? -50.315 1.047 49.720 1.00 91.81 161 GLY A N 1
ATOM 1272 C CA . GLY A 1 161 ? -51.346 2.083 49.698 1.00 91.81 161 GLY A CA 1
ATOM 1273 C C . GLY A 1 161 ? -52.746 1.515 49.933 1.00 91.81 161 GLY A C 1
ATOM 1274 O O . GLY A 1 161 ? -53.518 2.079 50.708 1.00 91.81 161 GLY A O 1
ATOM 1275 N N . PHE A 1 162 ? -53.057 0.365 49.330 1.00 92.50 162 PHE A N 1
ATOM 1276 C CA . PHE A 1 162 ? -54.32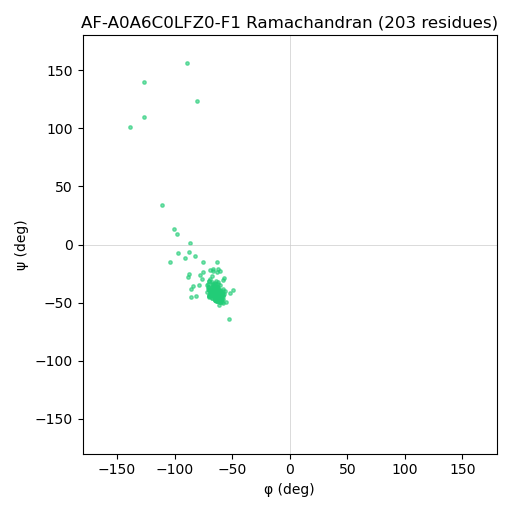5 -0.330 49.535 1.00 92.50 162 PHE A CA 1
ATOM 1277 C C . PHE A 1 162 ? -54.486 -0.782 50.992 1.00 92.50 162 PHE A C 1
ATOM 1279 O O . PHE A 1 162 ? -55.497 -0.472 51.614 1.00 92.50 162 PHE A O 1
ATOM 1286 N N . ILE A 1 163 ? -53.478 -1.434 51.581 1.00 92.62 163 ILE A N 1
ATOM 1287 C CA . ILE A 1 163 ? -53.513 -1.869 52.989 1.00 92.62 163 ILE A CA 1
ATOM 1288 C C . ILE A 1 163 ? -53.660 -0.668 53.935 1.00 92.62 163 ILE A C 1
ATOM 1290 O O . ILE A 1 163 ? -54.491 -0.699 54.846 1.00 92.62 163 ILE A O 1
ATOM 1294 N N . SER A 1 164 ? -52.904 0.407 53.698 1.00 88.06 164 SER A N 1
ATOM 1295 C CA . SER A 1 164 ? -52.988 1.651 54.472 1.00 88.06 164 SER A CA 1
ATOM 1296 C C . SER A 1 164 ? -54.395 2.252 54.432 1.00 88.06 164 SER A C 1
ATOM 1298 O O . SER A 1 164 ? -54.919 2.675 55.463 1.00 88.06 164 SER A O 1
ATOM 1300 N N . LEU A 1 165 ? -55.057 2.203 53.272 1.00 92.50 165 LEU A N 1
ATOM 1301 C CA . LEU A 1 165 ? -56.434 2.660 53.103 1.00 92.50 165 LEU A CA 1
ATOM 1302 C C . LEU A 1 165 ? -57.399 1.862 53.998 1.00 92.50 165 LEU A C 1
ATOM 1304 O O . LEU A 1 165 ? -58.157 2.469 54.755 1.00 92.50 165 LEU A O 1
ATOM 1308 N N . PHE A 1 166 ? -57.341 0.524 53.994 1.00 90.62 166 PHE A N 1
ATOM 1309 C CA . PHE A 1 166 ? -58.209 -0.293 54.861 1.00 90.62 166 PHE A CA 1
ATOM 1310 C C . PHE A 1 166 ? -57.956 -0.049 56.348 1.00 90.62 166 PHE A C 1
ATOM 1312 O O . PHE A 1 166 ? -58.910 0.108 57.111 1.00 90.62 166 PHE A O 1
ATOM 1319 N N . ILE A 1 167 ? -56.691 0.030 56.768 1.00 88.06 167 ILE A N 1
ATOM 1320 C CA . ILE A 1 167 ? -56.346 0.329 58.164 1.00 88.06 167 ILE A CA 1
ATOM 1321 C C . ILE A 1 167 ? -56.855 1.721 58.552 1.00 88.06 167 ILE A C 1
ATOM 1323 O O . ILE A 1 167 ? -57.399 1.884 59.641 1.00 88.06 167 ILE A O 1
ATOM 1327 N N . SER A 1 168 ? -56.732 2.712 57.667 1.00 87.88 168 SER A N 1
ATOM 1328 C CA . SER A 1 168 ? -57.221 4.073 57.903 1.00 87.88 168 SER A CA 1
ATOM 1329 C C . SER A 1 168 ? -58.743 4.118 58.064 1.00 87.88 168 SER A C 1
ATOM 1331 O O . SER A 1 168 ? -59.234 4.736 59.010 1.00 87.88 168 SER A O 1
ATOM 1333 N N . ILE A 1 169 ? -59.495 3.392 57.226 1.00 91.88 169 ILE A N 1
ATOM 1334 C CA . ILE A 1 169 ? -60.955 3.260 57.368 1.00 91.88 169 ILE A CA 1
ATOM 1335 C C . ILE A 1 169 ? -61.315 2.629 58.718 1.00 91.88 169 ILE A C 1
ATOM 1337 O O . ILE A 1 169 ? -62.174 3.152 59.429 1.00 91.88 169 ILE A O 1
ATOM 1341 N N . ILE A 1 170 ? -60.648 1.534 59.100 1.00 89.25 170 ILE A N 1
ATOM 1342 C CA . ILE A 1 170 ? -60.910 0.848 60.373 1.00 89.25 170 ILE A CA 1
ATOM 1343 C C . ILE A 1 170 ? -60.580 1.766 61.557 1.00 89.25 170 ILE A C 1
ATOM 1345 O O . ILE A 1 170 ? -61.417 1.929 62.446 1.00 89.25 170 ILE A O 1
ATOM 1349 N N . LYS A 1 171 ? -59.405 2.415 61.563 1.00 82.69 171 LYS A N 1
ATOM 1350 C CA . LYS A 1 171 ? -59.021 3.376 62.613 1.00 82.69 171 LYS A CA 1
ATOM 1351 C C . LYS A 1 171 ? -60.040 4.520 62.703 1.00 82.69 171 LYS A C 1
ATOM 1353 O O . LYS A 1 171 ? -60.465 4.861 63.804 1.00 82.69 171 LYS A O 1
ATOM 1358 N N . GLY A 1 172 ? -60.495 5.058 61.570 1.00 85.62 172 GLY A N 1
ATOM 1359 C CA . GLY A 1 172 ? -61.522 6.102 61.522 1.00 85.62 172 GLY A CA 1
ATOM 1360 C C . GLY A 1 172 ? -62.849 5.669 62.152 1.00 85.62 172 GLY A C 1
ATOM 1361 O O . GLY A 1 172 ? -63.414 6.400 62.967 1.00 85.62 172 GLY A O 1
ATOM 1362 N N . PHE A 1 173 ? -63.314 4.456 61.844 1.00 88.94 173 PHE A N 1
ATOM 1363 C CA . PHE A 1 173 ? -64.540 3.908 62.428 1.00 88.94 173 PHE A CA 1
ATOM 1364 C C . PHE A 1 173 ? -64.425 3.704 63.947 1.00 88.94 173 PHE A C 1
ATOM 1366 O O . PHE A 1 173 ? -65.333 4.075 64.693 1.00 88.94 173 PHE A O 1
ATOM 1373 N N . VAL A 1 174 ? -63.295 3.171 64.426 1.00 86.81 174 VAL A N 1
ATOM 1374 C CA . VAL A 1 174 ? -63.055 2.951 65.863 1.00 86.81 174 VAL A CA 1
ATOM 1375 C C . VAL A 1 174 ? -62.995 4.274 66.631 1.00 86.81 174 VAL A C 1
ATOM 1377 O O . VAL A 1 174 ? -63.586 4.381 67.704 1.00 86.81 174 VAL A O 1
ATOM 1380 N N . ILE A 1 175 ? -62.340 5.301 66.083 1.00 84.56 175 ILE A N 1
ATOM 1381 C CA . ILE A 1 175 ? -62.283 6.629 66.712 1.00 84.56 175 ILE A CA 1
ATOM 1382 C C . ILE A 1 175 ? -63.685 7.244 66.802 1.00 84.56 175 ILE A C 1
ATOM 1384 O O . ILE A 1 175 ? -64.056 7.756 67.857 1.00 84.56 175 ILE A O 1
ATOM 1388 N N . ALA A 1 176 ? -64.492 7.151 65.740 1.00 85.38 176 ALA A N 1
ATOM 1389 C CA . ALA A 1 176 ? -65.866 7.655 65.748 1.00 85.38 176 ALA A CA 1
ATOM 1390 C C . ALA A 1 176 ? -66.735 6.956 66.812 1.00 85.38 176 ALA A C 1
ATOM 1392 O O . ALA A 1 176 ? -67.420 7.624 67.589 1.00 85.38 176 ALA A O 1
ATOM 1393 N N . MET A 1 177 ? -66.648 5.624 66.904 1.00 81.56 177 MET A N 1
ATOM 1394 C CA . MET A 1 177 ? -67.286 4.819 67.954 1.00 81.56 177 MET A CA 1
ATOM 1395 C C . MET A 1 177 ? -66.859 5.253 69.363 1.00 81.56 177 MET A C 1
ATOM 1397 O O . MET A 1 177 ? -67.688 5.355 70.269 1.00 81.56 177 MET A O 1
ATOM 1401 N N . LEU A 1 178 ? -65.568 5.530 69.551 1.00 81.12 178 LEU A N 1
ATOM 1402 C CA . LEU A 1 178 ? -65.021 5.915 70.844 1.00 81.12 178 LEU A CA 1
ATOM 1403 C C . LEU A 1 178 ? -65.509 7.301 71.280 1.00 81.12 178 LEU A C 1
ATOM 1405 O O . LEU A 1 178 ? -65.875 7.472 72.440 1.00 81.12 178 LEU A O 1
ATOM 1409 N N . ILE A 1 179 ? -65.573 8.275 70.368 1.00 83.12 179 ILE A N 1
ATOM 1410 C CA . ILE A 1 179 ? -66.091 9.622 70.666 1.00 83.12 179 ILE A CA 1
ATOM 1411 C C . ILE A 1 179 ? -67.529 9.538 71.193 1.00 83.12 179 ILE A C 1
ATOM 1413 O O . ILE A 1 179 ? -67.857 10.162 72.202 1.00 83.12 179 ILE A O 1
ATOM 1417 N N . ILE A 1 180 ? -68.374 8.716 70.563 1.00 84.38 180 ILE A N 1
ATOM 1418 C CA . ILE A 1 180 ? -69.757 8.498 71.008 1.00 84.38 180 ILE A CA 1
ATOM 1419 C C . ILE A 1 180 ? -69.784 7.868 72.411 1.00 84.38 180 ILE A C 1
ATOM 1421 O O . ILE A 1 180 ? -70.555 8.305 73.268 1.00 84.38 180 ILE A O 1
ATOM 1425 N N . ALA A 1 181 ? -68.915 6.888 72.679 1.00 78.56 181 ALA A N 1
ATOM 1426 C CA . ALA A 1 181 ? -68.811 6.250 73.992 1.00 78.56 181 ALA A CA 1
ATOM 1427 C C . ALA A 1 181 ? -68.366 7.225 75.098 1.00 78.56 181 ALA A C 1
ATOM 1429 O O . ALA A 1 181 ? -68.919 7.186 76.196 1.00 78.56 181 ALA A O 1
ATOM 1430 N N . VAL A 1 182 ? -67.422 8.131 74.818 1.00 76.50 182 VAL A N 1
ATOM 1431 C CA . VAL A 1 182 ? -66.989 9.178 75.764 1.00 76.50 182 VAL A CA 1
ATOM 1432 C C . VAL A 1 182 ? -68.143 10.125 76.104 1.00 76.50 182 VAL A C 1
ATOM 1434 O O . VAL A 1 182 ? -68.356 10.426 77.278 1.00 76.50 182 VAL A O 1
ATOM 1437 N N . ILE A 1 183 ? -68.913 10.565 75.100 1.00 80.12 183 ILE A N 1
ATOM 1438 C CA . ILE A 1 183 ? -70.062 11.464 75.301 1.00 80.12 183 ILE A CA 1
ATOM 1439 C C . ILE A 1 183 ? -71.114 10.808 76.209 1.00 80.12 183 ILE A C 1
ATOM 1441 O O . ILE A 1 183 ? -71.627 11.452 77.122 1.00 80.12 183 ILE A O 1
ATOM 1445 N N . LEU A 1 184 ? -71.404 9.519 76.005 1.00 73.88 184 LEU A N 1
ATOM 1446 C CA . LEU A 1 184 ? -72.344 8.764 76.843 1.00 73.88 184 LEU A CA 1
ATOM 1447 C C . LEU A 1 184 ? -71.798 8.502 78.258 1.00 73.88 184 LEU A C 1
ATOM 1449 O O . LEU A 1 184 ? -72.551 8.560 79.230 1.00 73.88 184 LEU A O 1
ATOM 1453 N N . ALA A 1 185 ? -70.493 8.252 78.396 1.00 68.06 185 ALA A N 1
ATOM 1454 C CA . ALA A 1 185 ? -69.842 8.012 79.684 1.00 68.06 185 ALA A CA 1
ATOM 1455 C C . ALA A 1 185 ? -69.768 9.265 80.576 1.00 68.06 185 ALA A C 1
ATOM 1457 O O . ALA A 1 185 ? -69.686 9.135 81.795 1.00 68.06 185 ALA A O 1
ATOM 1458 N N . LEU A 1 186 ? -69.855 10.473 80.009 1.00 66.88 186 LEU A N 1
ATOM 1459 C CA . LEU A 1 186 ? -69.849 11.726 80.775 1.00 66.88 186 LEU A CA 1
ATOM 1460 C C . LEU A 1 186 ? -71.050 11.855 81.736 1.00 66.88 186 LEU A C 1
ATOM 1462 O O . LEU A 1 186 ? -70.973 12.581 82.723 1.00 66.88 186 LEU A O 1
ATOM 1466 N N . PHE A 1 187 ? -72.134 11.114 81.484 1.00 69.56 187 PHE A N 1
ATOM 1467 C CA . PHE A 1 187 ? -73.317 11.049 82.349 1.00 69.56 187 PHE A CA 1
ATOM 1468 C C . PHE A 1 187 ? -73.221 9.981 83.459 1.00 69.56 187 PHE A C 1
ATOM 1470 O O . PHE A 1 187 ? -74.093 9.932 84.323 1.00 69.56 187 PHE A O 1
ATOM 1477 N N . ASN A 1 188 ? -72.174 9.139 83.474 1.00 67.94 188 ASN A N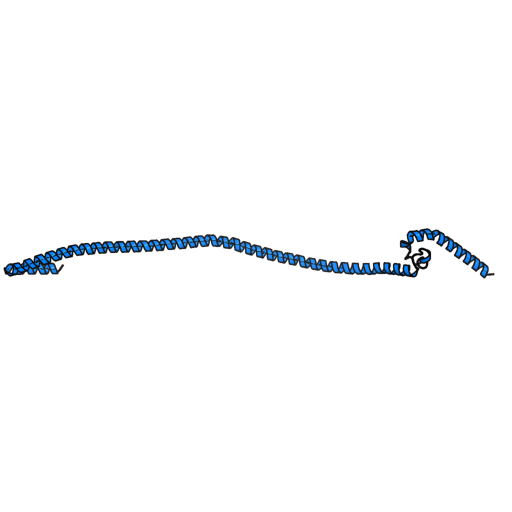 1
ATOM 1478 C CA . ASN A 1 188 ? -71.960 8.092 84.482 1.00 67.94 188 ASN A CA 1
ATOM 1479 C C . ASN A 1 188 ? -70.478 8.011 84.904 1.00 67.94 188 ASN A C 1
ATOM 1481 O O . ASN A 1 188 ? -69.649 7.392 84.235 1.00 67.94 188 ASN A O 1
ATOM 1485 N N . PHE A 1 189 ? -70.158 8.595 86.068 1.00 69.19 189 PHE A N 1
ATOM 1486 C CA . PHE A 1 189 ? -68.792 8.793 86.586 1.00 69.19 189 PHE A CA 1
ATOM 1487 C C . PHE A 1 189 ? -67.856 7.555 86.570 1.00 69.19 189 PHE A C 1
ATOM 1489 O O . PHE A 1 189 ? -66.684 7.722 86.230 1.00 69.19 189 PHE A O 1
ATOM 1496 N N . PRO A 1 190 ? -68.302 6.313 86.867 1.00 73.75 190 PRO A N 1
ATOM 1497 C CA . PRO A 1 190 ? -67.404 5.152 86.834 1.00 73.75 190 PRO A CA 1
ATOM 1498 C C . PRO A 1 190 ? -67.048 4.654 85.420 1.00 73.75 190 PRO A C 1
ATOM 1500 O O . PRO A 1 190 ? -65.999 4.037 85.248 1.00 73.75 190 PRO A O 1
ATOM 1503 N N . LEU A 1 191 ? -67.863 4.928 84.391 1.00 69.50 191 LEU A N 1
ATOM 1504 C CA . LEU A 1 191 ? -67.576 4.484 83.016 1.00 69.50 191 LEU A CA 1
ATOM 1505 C C . LEU A 1 191 ? -66.521 5.355 82.313 1.00 69.50 191 LEU A C 1
ATOM 1507 O O . LEU A 1 191 ? -65.805 4.870 81.439 1.00 69.50 191 LEU A O 1
ATOM 1511 N N . LEU A 1 192 ? -66.389 6.623 82.710 1.00 68.06 192 LEU A N 1
ATOM 1512 C CA . LEU A 1 192 ? -65.472 7.583 82.090 1.00 68.06 192 LEU A CA 1
ATOM 1513 C C . LEU A 1 192 ? -63.992 7.173 82.234 1.00 68.06 192 LEU A C 1
ATOM 1515 O O . LEU A 1 192 ? -63.217 7.305 81.287 1.00 68.06 192 LEU A O 1
ATOM 1519 N N . ALA A 1 193 ? -63.609 6.621 83.390 1.00 68.00 193 ALA A N 1
ATOM 1520 C CA . ALA A 1 193 ? -62.240 6.169 83.653 1.00 68.00 193 ALA A CA 1
ATOM 1521 C C . ALA A 1 193 ? -61.822 4.986 82.758 1.00 68.00 193 ALA A C 1
ATOM 1523 O O . ALA A 1 193 ? -60.675 4.915 82.318 1.00 68.00 193 ALA A O 1
ATOM 1524 N N . LEU A 1 194 ? -62.760 4.084 82.441 1.00 71.69 194 LEU A N 1
ATOM 1525 C CA . LEU A 1 194 ? -62.506 2.923 81.585 1.00 71.69 194 LEU A CA 1
ATOM 1526 C C . LEU A 1 194 ? -62.310 3.331 80.116 1.00 71.69 194 LEU A C 1
ATOM 1528 O O . LEU A 1 194 ? -61.412 2.824 79.446 1.00 71.69 194 LEU A O 1
ATOM 1532 N N . VAL A 1 195 ? -63.110 4.277 79.616 1.00 73.94 195 VAL A N 1
ATOM 1533 C CA . VAL A 1 195 ? -63.012 4.732 78.218 1.00 73.94 195 VAL A CA 1
ATOM 1534 C C . VAL A 1 195 ? -61.707 5.498 77.966 1.00 73.94 195 VAL A C 1
ATOM 1536 O O . VAL A 1 195 ? -61.046 5.249 76.959 1.00 73.94 195 VAL A O 1
ATOM 1539 N N . LEU A 1 196 ? -61.274 6.355 78.899 1.00 71.56 196 LEU A N 1
ATOM 1540 C CA . LEU A 1 196 ? -59.990 7.066 78.793 1.00 71.56 196 LEU A CA 1
ATOM 1541 C C . LEU A 1 196 ? -58.782 6.115 78.785 1.00 71.56 196 LEU A C 1
ATOM 1543 O O . LEU A 1 196 ? -57.800 6.372 78.088 1.00 71.56 196 LEU A O 1
ATOM 1547 N N . TYR A 1 197 ? -58.863 5.000 79.514 1.00 77.06 197 TYR A N 1
ATOM 1548 C CA . TYR A 1 197 ? -57.824 3.971 79.511 1.00 77.06 197 TYR A CA 1
ATOM 1549 C C . TYR A 1 197 ? -57.728 3.239 78.162 1.00 77.06 197 TYR A C 1
ATOM 1551 O O . TYR A 1 197 ? -56.634 3.038 77.640 1.00 77.06 197 TYR A O 1
ATOM 1559 N N . ILE A 1 198 ? -58.864 2.895 77.546 1.00 75.81 198 ILE A N 1
ATOM 1560 C CA . ILE A 1 198 ? -58.883 2.237 76.228 1.00 75.81 198 ILE A CA 1
ATOM 1561 C C . ILE A 1 198 ? -58.401 3.196 75.124 1.00 75.81 198 ILE A C 1
ATOM 1563 O O . ILE A 1 198 ? -57.664 2.781 74.228 1.00 75.81 198 ILE A O 1
ATOM 1567 N N . SER A 1 199 ? -58.742 4.487 75.203 1.00 69.75 199 SER A N 1
ATOM 1568 C CA . SER A 1 199 ? -58.229 5.513 74.283 1.00 69.75 199 SER A CA 1
ATOM 1569 C C . SER A 1 199 ? -56.710 5.644 74.291 1.00 69.75 199 SER A C 1
ATOM 1571 O O . SER A 1 199 ? -56.116 5.797 73.224 1.00 69.75 199 SER A O 1
ATOM 1573 N N . SER A 1 200 ? -56.072 5.608 75.466 1.00 72.94 200 SER A N 1
ATOM 1574 C CA . SER A 1 200 ? -54.614 5.773 75.554 1.00 72.94 200 SER A CA 1
ATOM 1575 C C . SER A 1 200 ? -53.862 4.569 74.980 1.00 72.94 200 SER A C 1
ATOM 1577 O O . SER A 1 200 ? -52.810 4.739 74.368 1.00 72.94 200 SER A O 1
ATOM 1579 N N . LEU A 1 201 ? -54.443 3.372 75.088 1.00 70.69 201 LEU A N 1
ATOM 1580 C CA . LEU A 1 201 ? -53.930 2.151 74.467 1.00 70.69 201 LEU A CA 1
ATOM 1581 C C . LEU A 1 201 ? -54.025 2.182 72.938 1.00 70.69 201 LEU A C 1
ATOM 1583 O O . LEU A 1 201 ? -53.120 1.700 72.262 1.00 70.69 201 LEU A O 1
ATOM 1587 N N . LEU A 1 202 ? -55.086 2.776 72.385 1.00 68.56 202 LEU A N 1
ATOM 1588 C CA . LEU A 1 202 ? -55.275 2.862 70.936 1.00 68.56 202 LEU A CA 1
ATOM 1589 C C . LEU A 1 202 ? -54.378 3.923 70.272 1.00 68.56 202 LEU A C 1
ATOM 1591 O O . LEU A 1 202 ? -54.005 3.763 69.116 1.00 68.56 202 LEU A O 1
ATOM 1595 N N . ALA A 1 203 ? -54.028 4.998 70.986 1.00 61.56 203 ALA A N 1
ATOM 1596 C CA . ALA A 1 203 ? -53.140 6.055 70.488 1.00 61.56 203 ALA A CA 1
ATOM 1597 C C . ALA A 1 203 ? -51.650 5.649 70.452 1.00 61.56 203 ALA A C 1
ATOM 1599 O O . ALA A 1 203 ? -50.848 6.329 69.815 1.00 61.56 203 ALA A O 1
ATOM 1600 N N . GLY A 1 204 ? -51.281 4.556 71.131 1.00 55.62 204 GLY A N 1
ATOM 1601 C CA . GLY A 1 204 ? -49.918 4.012 71.167 1.00 55.62 204 GLY A CA 1
ATOM 1602 C C . GLY A 1 204 ? -49.563 3.036 70.034 1.00 55.62 204 GLY A C 1
ATOM 1603 O O . GLY A 1 204 ? -48.449 2.516 70.044 1.00 55.62 204 GLY A O 1
ATOM 1604 N N . ILE A 1 205 ? -50.482 2.773 69.089 1.00 48.22 205 ILE A N 1
ATOM 1605 C CA . ILE A 1 205 ? -50.340 1.840 67.945 1.00 48.22 205 ILE A CA 1
ATOM 1606 C C . ILE A 1 205 ? -50.639 2.553 66.615 1.00 48.22 205 ILE A C 1
ATOM 1608 O O . ILE A 1 205 ? -49.870 2.379 65.648 1.00 48.22 205 ILE A O 1
#

Radius of gyration: 73.12 Å; Cα contacts (8 Å, |Δi|>4): 43; chains: 1; bounding box: 142×26×187 Å

Organism: NCBI:txid1070528

Sequence (205 aa):
MPYIFIGTFLLALTSVFYFYIVANLGNIKNNWSLHRCNPIYMPFASWIDPSETADGNFQKCMNLMGKDLVSSMTDLFGAQIALIFESLSSILNPLKLFRNLFTTIRKFILAFTNSTLQKANGPMSAFAYLMVKIQDLLRKMTGSGYITAFFGLSVVSFIEGFISLFISIIKGFVIAMLIIAVILALFNFPLLALVLYISSLLAGI